Protein 2H5C (pdb70)

Secondary structure (DSSP, 8-state):
-EEEET-EEEETTTEEEE--EEEEETTEEEEEE-GGG--TTPEEEETTEEEEEEEEEE-SBS-EEEEEEPTTSEEEEEEEETTEEEE--B-PPPPTT-EEEEEETTTEEEEEEEEEEEEEEEETTEEEEEEEEE-S--BTT-TT-EEE-TT-BEEEEEEEE---TTSBSTTS-GGG--EEEEEHHHHHHHHT-EE---

InterPro domains:
  IPR001254 Serine proteases, trypsin domain [PF00089] (203-371)
  IPR001316 Peptidase S1A, streptogrisin [PIRSF001134] (5-396)
  IPR001316 Peptidase S1A, streptogrisin [PR00861] (229-243)
  IPR001316 Peptidase S1A, streptogrisin [PR00861] (287-307)
  IPR001316 Peptidase S1A, streptogrisin [PR00861] (308-325)
  IPR001316 Peptidase S1A, streptogrisin [PR00861] (327-350)
  IPR001316 Peptidase S1A, streptogrisin [PR00861] (352-366)
  IPR004236 Peptidase S1A, alpha-lytic prodomain [PF02983] (119-183)
  IPR009003 Peptidase S1, PA clan [SSF50494] (208-397)
  IPR035070 Streptogrisin prodomain [G3DSA:3.30.300.50] (51-117)
  IPR035070 Streptogrisin prodomain [G3DSA:3.30.300.50] (118-195)
  IPR037295 Alpha-lytic protease prodomain [SSF54806] (39-118)
  IPR037295 Alpha-lytic protease prodomain [SSF54806] (119-196)

Organism: Lysobacter enzymogenes (NCBI:txid69)

B-factor: mean 8.79, std 7.15, range [2.23, 64.73]

Structure (mmCIF, N/CA/C/O backbone):
data_2H5C
#
_entry.id   2H5C
#
_cell.length_a   65.680
_cell.length_b   65.680
_cell.length_c   79.457
_cell.angle_alpha   90.00
_cell.angle_beta   90.00
_cell.angle_gamma   120.00
#
_symmetry.space_group_name_H-M   'P 32 2 1'
#
loop_
_entity.id
_entity.type
_entity.pdbx_description
1 polymer 'ALPHA-LYTIC PROTEASE'
2 non-polymer 'SULFATE ION'
3 non-polymer GLYCEROL
4 water water
#
loop_
_atom_site.group_PDB
_atom_site.id
_atom_site.type_symbol
_atom_site.label_atom_id
_atom_site.label_alt_id
_atom_site.label_comp_id
_atom_site.label_asym_id
_atom_site.label_entity_id
_atom_site.label_seq_id
_atom_site.pdbx_PDB_ins_code
_atom_site.Cartn_x
_atom_site.Cartn_y
_atom_site.Cartn_z
_atom_site.occupancy
_atom_site.B_iso_or_equiv
_atom_site.auth_seq_id
_atom_site.auth_comp_id
_atom_site.auth_asym_id
_atom_site.auth_atom_id
_atom_site.pdbx_PDB_model_num
ATOM 1 N N . ALA A 1 1 A 22.315 10.281 7.061 1.00 6.47 15 ALA A N 1
ATOM 2 C CA . ALA A 1 1 A 22.484 11.570 6.386 1.00 4.96 15 ALA A CA 1
ATOM 3 C C . ALA A 1 1 A 23.880 12.082 6.627 1.00 4.22 15 ALA A C 1
ATOM 4 O O . ALA A 1 1 A 24.541 11.744 7.624 1.00 5.47 15 ALA A O 1
ATOM 13 N N . ASN A 1 2 B 24.320 12.975 5.730 1.00 3.97 15 ASN A N 1
ATOM 14 C CA . ASN A 1 2 B 25.576 13.683 5.893 1.00 3.89 15 ASN A CA 1
ATOM 15 C C . ASN A 1 2 B 25.308 14.975 6.658 1.00 4.01 15 ASN A C 1
ATOM 16 O O . ASN A 1 2 B 24.471 15.805 6.282 1.00 6.30 15 ASN A O 1
ATOM 27 N N . ILE A 1 3 ? 26.072 15.166 7.740 1.00 3.31 16 ILE A N 1
ATOM 28 C CA . ILE A 1 3 ? 25.842 16.273 8.668 1.00 3.33 16 ILE A CA 1
ATOM 29 C C . ILE A 1 3 ? 26.803 17.393 8.311 1.00 3.51 16 ILE A C 1
ATOM 30 O O . ILE A 1 3 ? 28.017 17.281 8.452 1.00 4.49 16 ILE A O 1
ATOM 46 N N . VAL A 1 4 ? 26.209 18.482 7.782 1.00 3.46 17 VAL A N 1
ATOM 47 C CA . VAL A 1 4 ? 26.901 19.658 7.270 1.00 3.34 17 VAL A CA 1
ATOM 48 C C . VAL A 1 4 ? 26.243 20.879 7.919 1.00 3.03 17 VAL A C 1
ATOM 49 O O . VAL A 1 4 ? 25.015 20.976 7.960 1.00 3.51 17 VAL A O 1
ATOM 62 N N . GLY A 1 5 ? 27.063 21.807 8.414 1.00 3.13 18 GLY A N 1
ATOM 63 C CA . GLY A 1 5 ? 26.502 23.024 8.984 1.00 3.09 18 GLY A CA 1
ATOM 64 C C . GLY A 1 5 ? 25.636 23.768 7.989 1.00 2.99 18 GLY A C 1
ATOM 65 O O . GLY A 1 5 ? 25.978 23.897 6.803 1.00 3.54 18 GLY A O 1
ATOM 69 N N . GLY A 1 6 ? 24.510 24.275 8.478 1.00 2.95 19 GLY A N 1
ATOM 70 C CA . GLY A 1 6 ? 23.614 25.098 7.694 1.00 3.23 19 GLY A CA 1
ATOM 71 C C . GLY A 1 6 ? 22.438 24.376 7.071 1.00 3.32 19 GLY A C 1
ATOM 72 O O . GLY A 1 6 ? 21.501 25.043 6.626 1.00 4.42 19 GLY A O 1
ATOM 76 N N . ILE A 1 7 ? 22.475 23.052 6.998 1.00 3.32 31 ILE A N 1
ATOM 77 C CA . ILE A 1 7 ? 21.406 22.320 6.339 1.00 3.48 31 ILE A CA 1
ATOM 78 C C . ILE A 1 7 ? 20.170 22.267 7.233 1.00 3.09 31 ILE A C 1
ATOM 79 O O . ILE A 1 7 ? 20.222 22.346 8.461 1.00 3.42 31 ILE A O 1
ATOM 95 N N . GLU A 1 8 ? 19.017 22.056 6.584 1.00 3.56 32 GLU A N 1
ATOM 96 C CA . GLU A 1 8 ? 17.759 21.931 7.278 1.00 3.49 32 GLU A CA 1
ATOM 97 C C . GLU A 1 8 ? 17.651 20.628 8.058 1.00 3.62 32 GLU A C 1
ATOM 98 O O . GLU A 1 8 ? 18.052 19.558 7.573 1.00 4.49 32 GLU A O 1
ATOM 110 N N . TYR A 1 9 ? 16.987 20.705 9.197 1.00 3.51 33 TYR A N 1
ATOM 111 C CA . TYR A 1 9 ? 16.441 19.519 9.846 1.00 3.59 33 TYR A CA 1
ATOM 112 C C . TYR A 1 9 ? 15.086 19.908 10.437 1.00 3.56 33 TYR A C 1
ATOM 113 O O . TYR A 1 9 ? 14.821 21.092 10.694 1.00 4.11 33 TYR A O 1
ATOM 131 N N . SER A 1 10 ? 14.227 18.906 10.642 1.00 3.82 34 SER A N 1
ATOM 132 C CA . SER A 1 10 ? 12.946 19.133 11.283 1.00 3.92 34 SER A CA 1
ATOM 133 C C . SER A 1 10 ? 12.955 18.549 12.700 1.00 3.87 34 SER A C 1
ATOM 134 O O . SER A 1 10 ? 13.711 17.632 13.020 1.00 4.19 34 SER A O 1
ATOM 142 N N . ILE A 1 11 ? 12.040 19.087 13.518 1.00 3.84 35 ILE A N 1
ATOM 143 C CA . ILE A 1 11 ? 11.917 18.723 14.921 1.00 3.78 35 ILE A CA 1
ATOM 144 C C . ILE A 1 11 ? 10.494 18.228 15.162 1.00 4.19 35 ILE A C 1
ATOM 145 O O . ILE A 1 11 ? 9.529 18.968 14.953 1.00 4.86 35 ILE A O 1
ATOM 161 N N . ASN A 1 12 ? 10.356 16.969 15.563 1.00 4.59 36 ASN A N 1
ATOM 162 C CA . ASN A 1 12 ? 9.043 16.335 15.784 1.00 5.50 36 ASN A CA 1
ATOM 163 C C . ASN A 1 12 ? 8.110 16.550 14.626 1.00 5.10 36 ASN A C 1
ATOM 164 O O . ASN A 1 12 ? 6.898 16.749 14.759 1.00 5.83 36 ASN A O 1
ATOM 175 N N . ASN A 1 13 ? 8.667 16.456 13.393 1.00 5.04 38 ASN A N 1
ATOM 176 C CA . ASN A 1 13 ? 7.865 16.560 12.191 1.00 5.39 38 ASN A CA 1
ATOM 177 C C . ASN A 1 13 ? 7.174 17.902 12.044 1.00 5.20 38 ASN A C 1
ATOM 178 O O . ASN A 1 13 ? 6.186 18.014 11.313 1.00 6.16 38 ASN A O 1
ATOM 189 N N . ALA A 1 14 ? 7.735 18.946 12.651 1.00 5.33 39 ALA A N 1
ATOM 190 C CA . ALA A 1 14 ? 7.031 20.205 12.796 1.00 5.76 39 ALA A CA 1
ATOM 191 C C . ALA A 1 14 ? 7.976 21.353 12.422 1.00 5.04 39 ALA A C 1
ATOM 192 O O . ALA A 1 14 ? 8.077 21.731 11.246 1.00 5.84 39 ALA A O 1
ATOM 199 N N . SER A 1 15 ? 8.627 21.970 13.373 1.00 4.74 40 SER A N 1
ATOM 200 C CA . SER A 1 15 ? 9.477 23.099 13.076 1.00 4.41 40 SER A CA 1
ATOM 201 C C . SER A 1 15 ? 10.704 22.677 12.265 1.00 4.02 40 SER A C 1
ATOM 202 O O . SER A 1 15 ? 11.150 21.546 12.294 1.00 4.77 40 SER A O 1
ATOM 210 N N . LEU A 1 16 ? 11.256 23.691 11.589 1.00 4.31 41 LEU A N 1
ATOM 211 C CA A LEU A 1 16 ? 12.523 23.509 10.794 0.74 5.12 41 LEU A CA 1
ATOM 212 C CA B LEU A 1 16 ? 12.459 23.637 10.934 0.26 4.06 41 LEU A CA 1
ATOM 213 C C A LEU A 1 16 ? 13.569 24.474 11.449 0.74 6.12 41 LEU A C 1
ATOM 214 C C B LEU A 1 16 ? 13.553 24.466 11.584 0.26 5.07 41 LEU A C 1
ATOM 215 O O A LEU A 1 16 ? 13.286 25.624 11.595 0.74 12.75 41 LEU A O 1
ATOM 216 O O B LEU A 1 16 ? 13.359 25.558 12.180 0.26 4.12 41 LEU A O 1
ATOM 233 N N . CYS A 1 17 ? 14.774 23.949 11.559 1.00 4.13 42 CYS A N 1
ATOM 234 C CA A CYS A 1 17 ? 15.934 24.718 11.964 0.75 3.99 42 CYS A CA 1
ATOM 235 C CA B CYS A 1 17 ? 15.928 24.739 11.935 0.19 4.35 42 CYS A CA 1
ATOM 236 C CA C CYS A 1 17 ? 15.962 24.643 12.029 0.06 3.27 42 CYS A CA 1
ATOM 237 C C . CYS A 1 17 ? 17.108 24.281 11.096 1.00 3.10 42 CYS A C 1
ATOM 238 O O . CYS A 1 17 ? 16.962 23.484 10.173 1.00 3.56 42 CYS A O 1
ATOM 255 N N . SER A 1 18 ? 18.276 24.834 11.425 1.00 2.99 43 SER A N 1
ATOM 256 C CA . SER A 1 18 ? 19.499 24.573 10.676 1.00 2.83 43 SER A CA 1
ATOM 257 C C . SER A 1 18 ? 20.548 23.944 11.602 1.00 2.77 43 SER A C 1
ATOM 258 O O . SER A 1 18 ? 20.665 24.276 12.782 1.00 3.18 43 SER A O 1
ATOM 266 N N . VAL A 1 19 ? 21.332 23.019 11.021 1.00 2.81 44 VAL A N 1
ATOM 267 C CA . VAL A 1 19 ? 22.436 22.394 11.735 1.00 2.66 44 VAL A CA 1
ATOM 268 C C . VAL A 1 19 ? 23.500 23.431 12.038 1.00 2.53 44 VAL A C 1
ATOM 269 O O . VAL A 1 19 ? 23.868 24.242 11.181 1.00 2.79 44 VAL A O 1
ATOM 282 N N . GLY A 1 20 A 24.086 23.368 13.243 1.00 2.56 44 GLY A N 1
ATOM 283 C CA . GLY A 1 20 A 25.204 24.235 13.604 1.00 2.63 44 GLY A CA 1
ATOM 284 C C . GLY A 1 20 A 26.525 23.626 13.163 1.00 2.53 44 GLY A C 1
ATOM 285 O O . GLY A 1 20 A 27.106 23.995 12.143 1.00 2.96 44 GLY A O 1
ATOM 289 N N . PHE A 1 21 ? 27.025 22.643 13.933 1.00 2.58 45 PHE A N 1
ATOM 290 C CA . PHE A 1 21 ? 28.282 21.992 13.613 1.00 2.52 45 PHE A CA 1
ATOM 291 C C . PHE A 1 21 ? 28.263 20.542 14.063 1.00 2.56 45 PHE A C 1
ATOM 292 O O . PHE A 1 21 ? 27.748 20.222 15.148 1.00 3.00 45 PHE A O 1
ATOM 309 N N . SER A 1 22 ? 28.917 19.691 13.281 1.00 2.64 46 SER A N 1
ATOM 310 C CA . SER A 1 22 ? 29.216 18.323 13.674 1.00 2.64 46 SER A CA 1
ATOM 311 C C . SER A 1 22 ? 30.165 18.315 14.895 1.00 2.63 46 SER A C 1
ATOM 312 O O . SER A 1 22 ? 31.183 19.024 14.901 1.00 3.06 46 SER A O 1
ATOM 320 N N . VAL A 1 23 ? 29.832 17.458 15.860 1.00 2.60 47 VAL A N 1
ATOM 321 C CA . VAL A 1 23 ? 30.613 17.307 17.084 1.00 2.78 47 VAL A CA 1
ATOM 322 C C . VAL A 1 23 ? 30.614 15.825 17.478 1.00 2.92 47 VAL A C 1
ATOM 323 O O . VAL A 1 23 ? 29.772 15.042 17.045 1.00 3.54 47 VAL A O 1
ATOM 336 N N . THR A 1 24 ? 31.556 15.485 18.377 1.00 3.48 48 THR A N 1
ATOM 337 C CA . THR A 1 24 ? 31.522 14.202 19.047 1.00 3.89 48 THR A CA 1
ATOM 338 C C . THR A 1 24 ? 31.480 14.436 20.572 1.00 3.89 48 THR A C 1
ATOM 339 O O . THR A 1 24 ? 31.922 15.436 21.100 1.00 4.24 48 THR A O 1
ATOM 350 N N A ARG A 1 25 A 30.960 13.373 21.209 0.74 4.70 48 ARG A N 1
ATOM 351 N N B ARG A 1 25 A 30.942 13.498 21.308 0.26 5.23 48 ARG A N 1
ATOM 352 C CA A ARG A 1 25 A 30.932 13.297 22.679 0.74 4.96 48 ARG A CA 1
ATOM 353 C CA B ARG A 1 25 A 30.986 13.411 22.757 0.26 3.50 48 ARG A CA 1
ATOM 354 C C A ARG A 1 25 A 31.423 11.881 23.007 0.74 4.87 48 ARG A C 1
ATOM 355 C C B ARG A 1 25 A 31.435 11.987 23.090 0.26 3.94 48 ARG A C 1
ATOM 356 O O A ARG A 1 25 A 30.609 10.958 23.080 0.74 4.70 48 ARG A O 1
ATOM 357 O O B ARG A 1 25 A 30.601 11.076 23.227 0.26 4.31 48 ARG A O 1
ATOM 398 N N . GLY A 1 26 B 32.720 11.721 23.141 1.00 5.59 48 GLY A N 1
ATOM 399 C CA . GLY A 1 26 B 33.231 10.359 23.185 1.00 5.88 48 GLY A CA 1
ATOM 400 C C . GLY A 1 26 B 32.861 9.641 21.909 1.00 5.87 48 GLY A C 1
ATOM 401 O O . GLY A 1 26 B 33.084 10.163 20.814 1.00 7.40 48 GLY A O 1
ATOM 405 N N . ALA A 1 27 C 32.280 8.456 22.028 1.00 5.27 48 ALA A N 1
ATOM 406 C CA . ALA A 1 27 C 31.867 7.693 20.868 1.00 6.11 48 ALA A CA 1
ATOM 407 C C . ALA A 1 27 C 30.591 8.226 20.218 1.00 6.10 48 ALA A C 1
ATOM 408 O O . ALA A 1 27 C 30.228 7.787 19.127 1.00 10.73 48 ALA A O 1
ATOM 415 N N . THR A 1 28 ? 29.866 9.102 20.881 1.00 4.63 49 THR A N 1
ATOM 416 C CA . THR A 1 28 ? 28.577 9.559 20.400 1.00 4.44 49 THR A CA 1
ATOM 417 C C . THR A 1 28 ? 28.756 10.673 19.353 1.00 4.07 49 THR A C 1
ATOM 418 O O . THR A 1 28 ? 29.482 11.633 19.562 1.00 5.92 49 THR A O 1
ATOM 429 N N . LYS A 1 29 ? 28.038 10.526 18.259 1.00 3.78 50 LYS A N 1
ATOM 430 C CA . LYS A 1 29 ? 27.997 11.560 17.218 1.00 3.53 50 LYS A CA 1
ATOM 431 C C . LYS A 1 29 ? 26.910 12.580 17.537 1.00 3.26 50 LYS A C 1
ATOM 432 O O . LYS A 1 29 ? 25.870 12.232 18.097 1.00 3.81 50 LYS A O 1
ATOM 451 N N . GLY A 1 30 ? 27.131 13.834 17.123 1.00 3.23 51 GLY A N 1
ATOM 452 C CA . GLY A 1 30 ? 26.135 14.845 17.394 1.00 3.17 51 GLY A CA 1
ATOM 453 C C . GLY A 1 30 ? 26.266 16.040 16.467 1.00 2.70 51 GLY A C 1
ATOM 454 O O . GLY A 1 30 ? 27.205 16.185 15.700 1.00 2.92 51 GLY A O 1
ATOM 458 N N . PHE A 1 31 ? 25.286 16.952 16.613 1.00 2.83 52 PHE A N 1
ATOM 459 C CA . PHE A 1 31 ? 25.492 18.304 16.106 1.00 2.56 52 PHE A CA 1
ATOM 460 C C . PHE A 1 31 ? 24.974 19.299 17.128 1.00 2.54 52 PHE A C 1
ATOM 461 O O . PHE A 1 31 ? 23.986 19.052 17.831 1.00 3.24 52 PHE A O 1
ATOM 478 N N . VAL A 1 32 ? 25.640 20.454 17.210 1.00 2.63 53 VAL A N 1
ATOM 479 C CA . VAL A 1 32 ? 25.132 21.561 18.007 1.00 2.82 53 VAL A CA 1
ATOM 480 C C . VAL A 1 32 ? 24.163 22.402 17.177 1.00 2.63 53 VAL A C 1
ATOM 481 O O . VAL A 1 32 ? 24.270 22.482 15.944 1.00 2.97 53 VAL A O 1
ATOM 494 N N . THR A 1 33 ? 23.232 23.041 17.876 1.00 2.89 54 THR A N 1
ATOM 495 C CA . THR A 1 33 ? 22.198 23.859 17.269 1.00 2.87 54 THR A CA 1
ATOM 496 C C . THR A 1 33 ? 21.660 24.789 18.371 1.00 2.84 54 THR A C 1
ATOM 497 O O . THR A 1 33 ? 22.218 24.869 19.465 1.00 3.28 54 THR A O 1
ATOM 508 N N . ALA A 1 34 ? 20.576 25.524 18.051 1.00 3.19 55 ALA A N 1
ATOM 509 C CA . ALA A 1 34 ? 19.977 26.425 19.031 1.00 3.41 55 ALA A CA 1
ATOM 510 C C . ALA A 1 34 ? 19.011 25.649 19.931 1.00 3.30 55 ALA A C 1
ATOM 511 O O . ALA A 1 34 ? 18.276 24.750 19.509 1.00 4.50 55 ALA A O 1
ATOM 518 N N . GLY A 1 35 ? 18.986 26.056 21.207 1.00 3.47 56 GLY A N 1
ATOM 519 C CA . GLY A 1 35 ? 18.067 25.466 22.171 1.00 3.91 56 GLY A CA 1
ATOM 520 C C . GLY A 1 35 ? 16.597 25.694 21.873 1.00 3.69 56 GLY A C 1
ATOM 521 O O . GLY A 1 35 ? 15.781 24.820 22.174 1.00 4.71 56 GLY A O 1
ATOM 525 N N . HIS A 1 36 ? 16.251 26.839 21.280 1.00 3.51 57 HIS A N 1
ATOM 526 C CA . HIS A 1 36 ? 14.849 27.098 21.036 1.00 3.84 57 HIS A CA 1
ATOM 527 C C . HIS A 1 36 ? 14.303 26.203 19.922 1.00 4.21 57 HIS A C 1
ATOM 528 O O . HIS A 1 36 ? 13.083 26.171 19.711 1.00 5.73 57 HIS A O 1
ATOM 543 N N . CYS A 1 37 ? 15.163 25.485 19.205 1.00 3.93 58 CYS A N 1
ATOM 544 C CA A CYS A 1 37 ? 14.689 24.618 18.137 0.75 4.32 58 CYS A CA 1
ATOM 545 C CA B CYS A 1 37 ? 14.765 24.573 18.154 0.19 3.70 58 CYS A CA 1
ATOM 546 C CA C CYS A 1 37 ? 1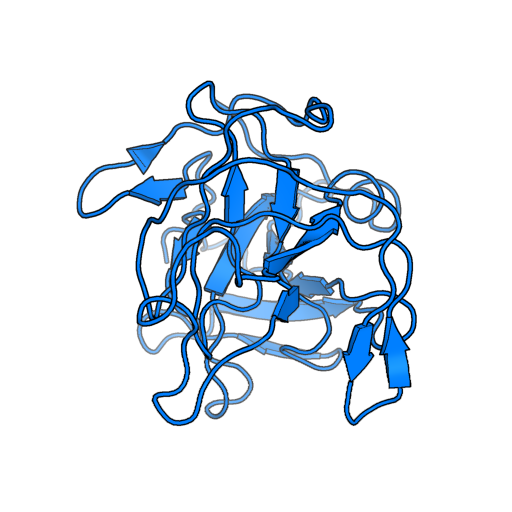4.708 24.603 18.143 0.06 4.43 58 CYS A CA 1
ATOM 547 C C . CYS A 1 37 ? 14.029 23.332 18.638 1.00 4.36 58 CYS A C 1
ATOM 548 O O . CYS A 1 37 ? 13.292 22.720 17.857 1.00 5.24 58 CYS A O 1
ATOM 565 N N . GLY A 1 38 ? 14.269 22.889 19.868 1.00 4.69 59 GLY A N 1
ATOM 566 C CA A GLY A 1 38 ? 13.671 21.647 20.322 0.70 5.37 59 GLY A CA 1
ATOM 567 C CA B GLY A 1 38 ? 13.704 21.624 20.280 0.30 5.52 59 GLY A CA 1
ATOM 568 C C A GLY A 1 38 ? 13.876 21.408 21.787 0.70 5.04 59 GLY A C 1
ATOM 569 C C B GLY A 1 38 ? 13.456 21.596 21.767 0.30 6.19 59 GLY A C 1
ATOM 570 O O A GLY A 1 38 ? 14.796 21.909 22.420 0.70 5.40 59 GLY A O 1
ATOM 571 O O B GLY A 1 38 ? 13.555 22.611 22.458 0.30 9.03 59 GLY A O 1
ATOM 577 N N A THR A 1 39 A 12.961 20.613 22.343 0.70 5.61 59 THR A N 1
ATOM 578 N N B THR A 1 39 A 13.150 20.378 22.191 0.30 6.77 59 THR A N 1
ATOM 579 C CA . THR A 1 39 A 13.000 20.135 23.683 1.00 6.73 59 THR A CA 1
ATOM 580 C C . THR A 1 39 A 13.737 18.826 23.802 1.00 5.79 59 THR A C 1
ATOM 581 O O . THR A 1 39 A 13.905 18.074 22.837 1.00 6.02 59 THR A O 1
ATOM 593 N N . VAL A 1 40 B 14.210 18.493 25.024 1.00 6.67 59 VAL A N 1
ATOM 594 C CA . VAL A 1 40 B 14.915 17.250 25.238 1.00 6.84 59 VAL A CA 1
ATOM 595 C C . VAL A 1 40 B 14.077 16.091 24.769 1.00 6.18 59 VAL A C 1
ATOM 596 O O . VAL A 1 40 B 12.866 16.027 25.094 1.00 7.01 59 VAL A O 1
ATOM 609 N N . ASN A 1 41 ? 14.673 15.190 24.028 1.00 6.29 60 ASN A N 1
ATOM 610 C CA . ASN A 1 41 ? 14.108 13.988 23.457 1.00 6.93 60 ASN A CA 1
ATOM 611 C C . ASN A 1 41 ? 13.344 14.219 22.173 1.00 6.17 60 ASN A C 1
ATOM 612 O O . ASN A 1 41 ? 12.886 13.245 21.534 1.00 8.05 60 ASN A O 1
ATOM 623 N N . ALA A 1 42 ? 13.208 15.460 21.694 1.00 5.59 61 ALA A N 1
ATOM 624 C CA . ALA A 1 42 ? 12.531 15.680 20.428 1.00 5.49 61 ALA A CA 1
ATOM 625 C C . ALA A 1 42 ? 13.321 15.040 19.305 1.00 4.95 61 ALA A C 1
ATOM 626 O O . ALA A 1 42 ? 14.546 14.972 19.315 1.00 5.55 61 ALA A O 1
ATOM 633 N N . THR A 1 43 ? 12.589 14.574 18.284 1.00 5.49 62 THR A N 1
ATOM 634 C CA . THR A 1 43 ? 13.152 13.810 17.198 1.00 5.25 62 THR A CA 1
ATOM 635 C C . THR A 1 43 ? 13.578 14.712 16.022 1.00 4.57 62 THR A C 1
ATOM 636 O O . THR A 1 43 ? 12.765 15.474 15.499 1.00 5.15 62 THR A O 1
ATOM 647 N N . ALA A 1 44 ? 14.827 14.564 15.607 1.00 4.46 64 ALA A N 1
ATOM 648 C CA . ALA A 1 44 ? 15.367 15.300 14.475 1.00 4.18 64 ALA A CA 1
ATOM 649 C C . ALA A 1 44 ? 15.329 14.422 13.223 1.00 4.29 64 ALA A C 1
ATOM 650 O O . ALA A 1 44 ? 15.713 13.250 13.269 1.00 4.80 64 ALA A O 1
ATOM 657 N N . ARG A 1 45 ? 14.896 15.021 12.106 1.00 4.42 65 ARG A N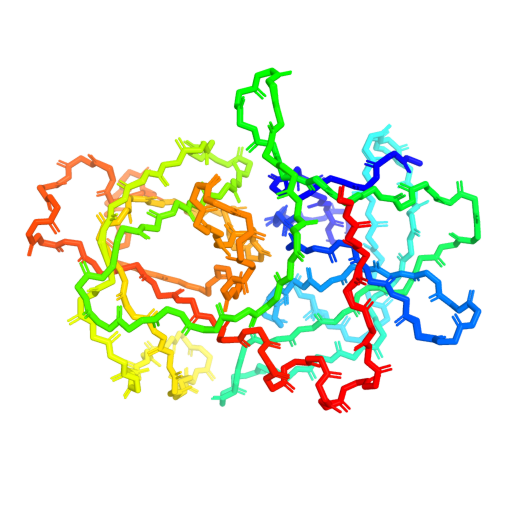 1
ATOM 658 C CA . ARG A 1 45 ? 14.906 14.364 10.806 1.00 4.69 65 ARG A CA 1
ATOM 659 C C . ARG A 1 45 ? 15.635 15.217 9.784 1.00 4.81 65 ARG A C 1
ATOM 660 O O . ARG A 1 45 ? 15.541 16.443 9.783 1.00 5.12 65 ARG A O 1
ATOM 681 N N . ILE A 1 46 ? 16.352 14.529 8.889 1.00 5.08 66 ILE A N 1
ATOM 682 C CA A ILE A 1 46 ? 16.972 15.148 7.731 0.83 5.82 66 ILE A CA 1
ATOM 683 C CA B ILE A 1 46 ? 17.001 15.064 7.707 0.17 5.91 66 ILE A CA 1
ATOM 684 C C A ILE A 1 46 ? 16.543 14.288 6.565 0.83 7.22 66 ILE A C 1
ATOM 685 C C B ILE A 1 46 ? 17.139 14.204 6.462 0.17 7.40 66 ILE A C 1
ATOM 686 O O A ILE A 1 46 ? 16.612 13.020 6.641 0.83 7.28 66 ILE A O 1
ATOM 687 O O B ILE A 1 46 ? 17.373 13.015 6.560 0.17 5.69 66 ILE A O 1
ATOM 704 N N A GLY A 1 47 ? 16.139 14.855 5.460 0.83 8.89 67 GLY A N 1
ATOM 705 N N B GLY A 1 47 ? 17.068 14.839 5.309 0.17 7.70 67 GLY A N 1
ATOM 706 C CA A GLY A 1 47 ? 15.848 14.072 4.255 0.83 13.95 67 GLY A CA 1
ATOM 707 C CA B GLY A 1 47 ? 17.020 14.126 4.042 0.17 10.00 67 GLY A CA 1
ATOM 708 C C A GLY A 1 47 ? 14.724 13.078 4.483 0.83 15.22 67 GLY A C 1
ATOM 709 C C B GLY A 1 47 ? 16.039 12.976 3.965 0.17 9.09 67 GLY A C 1
ATOM 710 O O A GLY A 1 47 ? 14.671 12.056 3.817 0.83 22.09 67 GLY A O 1
ATOM 711 O O B GLY A 1 47 ? 16.194 12.007 3.194 0.17 13.57 67 GLY A O 1
ATOM 718 N N A GLY A 1 48 ? 13.827 13.350 5.421 0.83 14.94 81 GLY A N 1
ATOM 719 N N B GLY A 1 48 ? 14.969 12.973 4.750 0.17 9.43 81 GLY A N 1
ATOM 720 C CA A GLY A 1 48 ? 12.716 12.466 5.672 0.83 21.82 81 GLY A CA 1
ATOM 721 C CA B GLY A 1 48 ? 13.902 12.001 4.690 0.17 9.43 81 GLY A CA 1
ATOM 722 C C A GLY A 1 48 ? 12.981 11.355 6.682 0.83 14.08 81 GLY A C 1
ATOM 723 C C B GLY A 1 48 ? 13.813 10.989 5.815 0.17 8.73 81 GLY A C 1
ATOM 724 O O A GLY A 1 48 ? 12.065 10.585 7.051 0.83 25.76 81 GLY A O 1
ATOM 725 O O B GLY A 1 48 ? 13.124 9.962 5.657 0.17 10.25 81 GLY A O 1
ATOM 732 N N A ALA A 1 49 ? 14.210 11.222 7.137 0.83 9.92 82 ALA A N 1
ATOM 733 N N B ALA A 1 49 ? 14.435 11.172 6.976 0.17 12.69 82 ALA A N 1
ATOM 734 C CA . ALA A 1 49 ? 14.644 10.103 7.950 1.00 8.51 82 ALA A CA 1
ATOM 735 C C . ALA A 1 49 ? 15.040 10.625 9.321 1.00 6.61 82 ALA A C 1
ATOM 736 O O . ALA A 1 49 ? 15.653 11.695 9.454 1.00 6.23 82 ALA A O 1
ATOM 740 N N . VAL A 1 50 ? 14.699 9.858 10.354 1.00 6.50 83 VAL A N 1
ATOM 741 C CA . VAL A 1 50 ? 15.166 10.144 11.713 1.00 5.77 83 VAL A CA 1
ATOM 742 C C . VAL A 1 50 ? 16.688 10.054 11.749 1.00 5.08 83 VAL A C 1
ATOM 743 O O . VAL A 1 50 ? 17.250 9.043 11.331 1.00 5.99 83 VAL A O 1
ATOM 756 N N . VAL A 1 51 ? 17.325 11.070 12.305 1.00 4.39 84 VAL A N 1
ATOM 757 C CA . VAL A 1 51 ? 18.770 11.063 12.479 1.00 4.46 84 VAL A CA 1
ATOM 758 C C . VAL A 1 51 ? 19.212 11.051 13.931 1.00 4.34 84 VAL A C 1
ATOM 759 O O . VAL A 1 51 ? 20.372 10.725 14.216 1.00 4.48 84 VAL A O 1
ATOM 772 N N . GLY A 1 52 ? 18.340 11.430 14.863 1.00 4.72 85 GLY A N 1
ATOM 773 C CA . GLY A 1 52 ? 18.705 11.457 16.272 1.00 5.49 85 GLY A CA 1
ATOM 774 C C . GLY A 1 52 ? 17.663 12.240 17.049 1.00 4.27 85 GLY A C 1
ATOM 775 O O . GLY A 1 52 ? 16.555 12.478 16.574 1.00 4.75 85 GLY A O 1
ATOM 779 N N . THR A 1 53 ? 18.049 12.599 18.276 1.00 4.25 87 THR A N 1
ATOM 780 C CA . THR A 1 53 ? 17.132 13.266 19.206 1.00 4.52 87 THR A CA 1
ATOM 781 C C . THR A 1 53 ? 17.885 14.340 19.939 1.00 4.27 87 THR A C 1
ATOM 782 O O . THR A 1 53 ? 19.106 14.279 20.107 1.00 5.09 87 THR A O 1
ATOM 793 N N . PHE A 1 54 ? 17.162 15.340 20.432 1.00 4.19 88 PHE A N 1
ATOM 794 C CA . PHE A 1 54 ? 17.765 16.361 21.261 1.00 4.07 88 PHE A CA 1
ATOM 795 C C . PHE A 1 54 ? 18.236 15.749 22.585 1.00 4.38 88 PHE A C 1
ATOM 796 O O . PHE A 1 54 ? 17.420 15.226 23.344 1.00 6.15 88 PHE A O 1
ATOM 813 N N . ALA A 1 55 A 19.518 15.834 22.853 1.00 4.04 88 ALA A N 1
ATOM 814 C CA . ALA A 1 55 A 20.075 15.279 24.091 1.00 4.47 88 ALA A CA 1
ATOM 815 C C . ALA A 1 55 A 19.932 16.236 25.239 1.00 4.35 88 ALA A C 1
ATOM 816 O O . ALA A 1 55 A 19.760 15.801 26.393 1.00 6.01 88 ALA A O 1
ATOM 823 N N . ALA A 1 56 ? 20.056 17.531 24.989 1.00 4.29 89 ALA A N 1
ATOM 824 C CA . ALA A 1 56 ? 20.111 18.536 26.032 1.00 4.40 89 ALA A CA 1
ATOM 825 C C . ALA A 1 56 ? 19.903 19.883 25.385 1.00 4.36 89 ALA A C 1
ATOM 826 O O . ALA A 1 56 ? 20.262 20.070 24.209 1.00 4.70 89 ALA A O 1
ATOM 833 N N . ARG A 1 57 ? 19.363 20.813 26.155 1.00 4.58 90 ARG A N 1
ATOM 834 C CA A ARG A 1 57 ? 19.248 22.174 25.678 0.57 5.09 90 ARG A CA 1
ATOM 835 C CA B ARG A 1 57 ? 19.144 22.177 25.687 0.43 4.76 90 ARG A CA 1
ATOM 836 C C . ARG A 1 57 ? 19.146 23.114 26.869 1.00 5.55 90 ARG A C 1
ATOM 837 O O . ARG A 1 57 ? 18.721 22.708 27.957 1.00 7.50 90 ARG A O 1
ATOM 877 N N . VAL A 1 58 ? 19.467 24.365 26.607 1.00 5.22 91 VAL A N 1
ATOM 878 C CA . VAL A 1 58 ? 19.170 25.481 27.537 1.00 5.26 91 VAL A CA 1
ATOM 879 C C . VAL A 1 58 ? 18.535 26.570 26.681 1.00 4.80 91 VAL A C 1
ATOM 880 O O . VAL A 1 58 ? 19.170 27.110 25.771 1.00 5.76 91 VAL A O 1
ATOM 893 N N . PHE A 1 59 ? 17.288 26.925 27.012 1.00 4.72 94 PHE A N 1
ATOM 894 C CA . PHE A 1 59 ? 16.603 28.042 26.374 1.00 4.47 94 PHE A CA 1
ATOM 895 C C . PHE A 1 59 ? 15.347 28.329 27.216 1.00 4.72 94 PHE A C 1
ATOM 896 O O . PHE A 1 59 ? 14.631 27.375 27.514 1.00 5.77 94 PHE A O 1
ATOM 913 N N . PRO A 1 60 ? 15.048 29.577 27.539 1.00 4.49 95 PRO A N 1
ATOM 914 C CA . PRO A 1 60 ? 15.828 30.799 27.328 1.00 4.37 95 PRO A CA 1
ATOM 915 C C . PRO A 1 60 ? 16.963 30.898 28.351 1.00 4.42 95 PRO A C 1
ATOM 916 O O . PRO A 1 60 ? 17.470 29.863 28.822 1.00 4.90 95 PRO A O 1
ATOM 927 N N . GLY A 1 61 ? 17.443 32.098 28.632 1.00 4.49 100 GLY A N 1
ATOM 928 C CA . GLY A 1 61 ? 18.617 32.302 29.446 1.00 5.00 100 GLY A CA 1
ATOM 929 C C . GLY A 1 61 ? 19.881 32.206 28.583 1.00 4.44 100 GLY A C 1
ATOM 930 O O . GLY A 1 61 ? 20.596 33.174 28.334 1.00 5.07 100 GLY A O 1
ATOM 934 N N . ASN A 1 62 ? 20.100 30.981 28.090 1.00 4.33 101 ASN A N 1
ATOM 935 C CA . ASN A 1 62 ? 20.993 30.699 26.980 1.00 3.92 101 ASN A CA 1
ATOM 936 C C . ASN A 1 62 ? 20.139 30.332 25.766 1.00 3.58 101 ASN A C 1
ATOM 937 O O . ASN A 1 62 ? 18.911 30.387 25.810 1.00 4.01 101 ASN A O 1
ATOM 948 N N . ASP A 1 63 ? 20.814 29.942 24.666 1.00 3.59 102 ASP A N 1
ATOM 949 C CA . ASP A 1 63 ? 20.060 29.399 23.524 1.00 3.28 102 ASP A CA 1
ATOM 950 C C . ASP A 1 63 ? 20.955 28.359 22.808 1.00 3.19 102 ASP A C 1
ATOM 951 O O . ASP A 1 63 ? 21.587 28.630 21.798 1.00 3.93 102 ASP A O 1
ATOM 960 N N . ARG A 1 64 ? 20.984 27.158 23.402 1.00 3.39 103 ARG A N 1
ATOM 961 C CA . ARG A 1 64 ? 21.915 26.131 22.938 1.00 3.37 103 ARG A CA 1
ATOM 962 C C . ARG A 1 64 ? 21.293 24.764 23.073 1.00 3.32 103 ARG A C 1
ATOM 963 O O . ARG A 1 64 ? 20.465 24.505 23.947 1.00 3.86 103 ARG A O 1
ATOM 984 N N . ALA A 1 65 ? 21.766 23.832 22.241 1.00 3.46 104 ALA A N 1
ATOM 985 C CA . ALA A 1 65 ? 21.339 22.449 22.325 1.00 3.31 104 ALA A CA 1
ATOM 986 C C . ALA A 1 65 ? 22.357 21.589 21.565 1.00 3.01 104 ALA A C 1
ATOM 987 O O . ALA A 1 65 ? 23.115 22.079 20.718 1.00 3.36 104 ALA A O 1
ATOM 994 N N . TRP A 1 66 ? 22.293 20.286 21.820 1.00 3.16 105 TRP A N 1
ATOM 995 C CA . TRP A 1 66 ? 22.922 19.352 20.901 1.00 3.15 105 TRP A CA 1
ATOM 996 C C . TRP A 1 66 ? 21.976 18.182 20.666 1.00 3.10 105 TRP A C 1
ATOM 997 O O . TRP A 1 66 ? 21.202 17.774 21.527 1.00 3.60 105 TRP A O 1
ATOM 1018 N N . VAL A 1 67 ? 22.062 17.704 19.423 1.00 3.35 106 VAL A N 1
ATOM 1019 C CA . VAL A 1 67 ? 21.318 16.549 18.942 1.00 3.25 106 VAL A CA 1
ATOM 1020 C C . VAL A 1 67 ? 22.266 15.376 18.901 1.00 3.16 106 VAL A C 1
ATOM 1021 O O . VAL A 1 67 ? 23.325 15.431 18.269 1.00 3.77 106 VAL A O 1
ATOM 1034 N N . SER A 1 68 ? 21.888 14.312 19.621 1.00 3.55 107 SER A N 1
ATOM 1035 C CA A SER A 1 68 ? 22.716 13.112 19.586 0.15 4.18 107 SER A CA 1
ATOM 1036 C CA B SER A 1 68 ? 22.614 13.077 19.678 0.85 3.71 107 SER A CA 1
ATOM 1037 C C . SER A 1 68 ? 22.159 12.192 18.518 1.00 3.72 107 SER A C 1
ATOM 1038 O O . SER A 1 68 ? 20.964 11.869 18.411 1.00 4.72 107 SER A O 1
ATOM 1050 N N . LEU A 1 69 ? 23.085 11.841 17.643 1.00 3.98 108 LEU A N 1
ATOM 1051 C CA . LEU A 1 69 ? 22.792 11.199 16.370 1.00 3.98 108 LEU A CA 1
ATOM 1052 C C . LEU A 1 69 ? 23.036 9.715 16.437 1.00 4.68 108 LEU A C 1
ATOM 1053 O O . LEU A 1 69 ? 23.857 9.228 17.207 1.00 5.77 108 LEU A O 1
ATOM 1069 N N . THR A 1 70 ? 22.333 8.970 15.568 1.00 4.89 109 THR A N 1
ATOM 1070 C CA . THR A 1 70 ? 22.643 7.565 15.458 1.00 5.67 109 THR A CA 1
ATOM 1071 C C . THR A 1 70 ? 24.010 7.367 14.839 1.00 5.88 109 THR A C 1
ATOM 1072 O O . THR A 1 70 ? 24.558 8.229 14.124 1.00 5.70 109 THR A O 1
ATOM 1083 N N . SER A 1 71 ? 24.604 6.191 15.086 1.00 8.02 110 SER A N 1
ATOM 1084 C CA A SER A 1 71 ? 25.952 5.942 14.592 0.18 9.59 110 SER A CA 1
ATOM 1085 C CA B SER A 1 71 ? 25.950 5.930 14.574 0.82 9.94 110 SER A CA 1
ATOM 1086 C C . SER A 1 71 ? 25.997 5.871 13.086 1.00 9.05 110 SER A C 1
ATOM 1087 O O . SER A 1 71 ? 27.047 6.011 12.470 1.00 10.42 110 SER A O 1
ATOM 1099 N N . ALA A 1 72 ? 24.851 5.663 12.427 1.00 8.94 111 ALA A N 1
ATOM 1100 C CA . ALA A 1 72 ? 24.788 5.647 10.962 1.00 10.37 111 ALA A CA 1
ATOM 1101 C C . ALA A 1 72 ? 24.948 7.001 10.324 1.00 7.98 111 ALA A C 1
ATOM 1102 O O . ALA A 1 72 ? 25.138 7.054 9.118 1.00 11.47 111 ALA A O 1
ATOM 1109 N N . GLN A 1 73 ? 24.886 8.097 11.073 1.00 5.61 112 GLN A N 1
ATOM 1110 C CA . GLN A 1 73 ? 25.060 9.412 10.478 1.00 4.91 112 GLN A CA 1
ATOM 1111 C C . GLN A 1 73 ? 26.531 9.655 10.153 1.00 4.71 112 GLN A C 1
ATOM 1112 O O . GLN A 1 73 ? 27.420 9.069 10.769 1.00 6.39 112 GLN A O 1
ATOM 1126 N N . THR A 1 74 ? 26.768 10.543 9.188 1.00 4.11 113 THR A N 1
ATOM 1127 C CA . THR A 1 74 ? 28.126 10.847 8.749 1.00 4.08 113 THR A CA 1
ATOM 1128 C C . THR A 1 74 ? 28.477 12.277 9.148 1.00 3.66 113 THR A C 1
ATOM 1129 O O . THR A 1 74 ? 27.978 13.239 8.581 1.00 4.40 113 THR A O 1
ATOM 1140 N N . LEU A 1 75 ? 29.349 12.404 10.147 1.00 3.78 114 LEU A N 1
ATOM 1141 C CA . LEU A 1 75 ? 29.785 13.715 10.602 1.00 3.62 114 LEU A CA 1
ATOM 1142 C C . LEU A 1 75 ? 30.830 14.284 9.642 1.00 3.57 114 LEU A C 1
ATOM 1143 O O . LEU A 1 75 ? 31.750 13.585 9.247 1.00 5.23 114 LEU A O 1
ATOM 1159 N N . LEU A 1 76 ? 30.698 15.569 9.328 1.00 3.81 119 LEU A N 1
ATOM 1160 C CA . LEU A 1 76 ? 31.633 16.208 8.421 1.00 3.61 119 LEU A CA 1
ATOM 1161 C C . LEU A 1 76 ? 32.066 17.557 8.954 1.00 3.40 119 LEU A C 1
ATOM 1162 O O . LEU A 1 76 ? 31.270 18.317 9.527 1.00 3.49 119 LEU A O 1
ATOM 1178 N N . PRO A 1 77 ? 33.346 17.911 8.711 1.00 3.41 120 PRO A N 1
ATOM 1179 C CA . PRO A 1 77 ? 33.911 19.175 9.231 1.00 3.53 120 PRO A CA 1
ATOM 1180 C C . PRO A 1 77 ? 33.630 20.323 8.262 1.00 3.07 120 PRO A C 1
ATOM 1181 O O . PRO A 1 77 ? 34.558 20.969 7.769 1.00 3.64 120 PRO A O 1
ATOM 1192 N N . ARG A 1 78 A 32.352 20.547 7.955 1.00 3.01 120 ARG A N 1
ATOM 1193 C CA A ARG A 1 78 A 31.968 21.410 6.864 0.57 3.14 120 ARG A CA 1
ATOM 1194 C CA B ARG A 1 78 A 32.098 21.553 6.908 0.43 3.50 120 ARG A CA 1
ATOM 1195 C C . ARG A 1 78 A 30.733 22.214 7.187 1.00 3.12 120 ARG A C 1
ATOM 1196 O O . ARG A 1 78 A 29.864 21.734 7.947 1.00 4.27 120 ARG A O 1
ATOM 12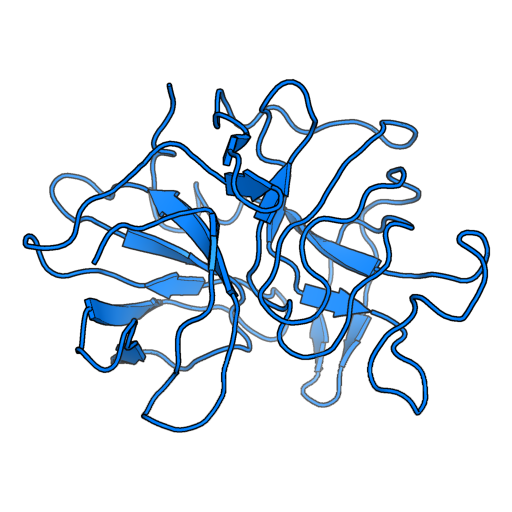36 N N . VAL A 1 79 B 30.633 23.367 6.549 1.00 3.08 120 VAL A N 1
ATOM 1237 C CA . VAL A 1 79 B 29.477 24.261 6.547 1.00 2.97 120 VAL A CA 1
ATOM 1238 C C . VAL A 1 79 B 29.100 24.533 5.086 1.00 2.94 120 VAL A C 1
ATOM 1239 O O . VAL A 1 79 B 29.978 24.769 4.247 1.00 3.77 120 VAL A O 1
ATOM 1252 N N . ALA A 1 80 C 27.812 24.533 4.793 1.00 3.00 120 ALA A N 1
ATOM 1253 C CA . ALA A 1 80 C 27.336 24.790 3.434 1.00 3.20 120 ALA A CA 1
ATOM 1254 C C . ALA A 1 80 C 27.554 26.234 3.036 1.00 3.08 120 ALA A C 1
ATOM 1255 O O . ALA A 1 80 C 27.202 27.170 3.760 1.00 3.66 120 ALA A O 1
ATOM 1262 N N . ASN A 1 81 D 28.074 26.429 1.807 1.00 3.44 120 ASN A N 1
ATOM 1263 C CA . ASN A 1 81 D 28.179 27.731 1.162 1.00 3.62 120 ASN A CA 1
ATOM 1264 C C . ASN A 1 81 D 27.674 27.531 -0.271 1.00 3.40 120 ASN A C 1
ATOM 1265 O O . ASN A 1 81 D 28.457 27.132 -1.156 1.00 3.92 120 ASN A O 1
ATOM 1276 N N . GLY A 1 82 E 26.394 27.738 -0.494 1.00 3.95 120 GLY A N 1
ATOM 1277 C CA . GLY A 1 82 E 25.819 27.373 -1.775 1.00 4.19 120 GLY A CA 1
ATOM 1278 C C . GLY A 1 82 E 25.987 25.883 -1.989 1.00 4.26 120 GLY A C 1
ATOM 1279 O O . GLY A 1 82 E 25.659 25.091 -1.093 1.00 5.63 120 GLY A O 1
ATOM 1283 N N . SER A 1 83 G 26.493 25.494 -3.159 1.00 4.29 120 SER A N 1
ATOM 1284 C CA A SER A 1 83 G 26.817 24.105 -3.452 0.62 5.46 120 SER A CA 1
ATOM 1285 C CA B SER A 1 83 G 26.761 24.084 -3.357 0.38 5.37 120 SER A CA 1
ATOM 1286 C C . SER A 1 83 G 28.185 23.698 -2.977 1.00 5.87 120 SER A C 1
ATOM 1287 O O . SER A 1 83 G 28.509 22.515 -3.071 1.00 9.22 120 SER A O 1
ATOM 1299 N N . SER A 1 84 H 28.983 24.659 -2.482 1.00 4.98 120 SER A N 1
ATOM 1300 C CA A SER A 1 84 H 30.339 24.450 -1.947 0.66 5.92 120 SER A CA 1
ATOM 1301 C CA B SER A 1 84 H 30.274 24.301 -1.979 0.34 4.78 120 SER A CA 1
ATOM 1302 C C . SER A 1 84 H 30.278 24.319 -0.438 1.00 4.13 120 SER A C 1
ATOM 1303 O O . SER A 1 84 H 29.212 24.246 0.190 1.00 4.46 120 SER A O 1
ATOM 1315 N N . PHE A 1 85 I 31.470 24.320 0.151 1.00 4.12 120 PHE A N 1
ATOM 1316 C CA . PHE A 1 85 I 31.636 24.102 1.571 1.00 4.14 120 PHE A CA 1
ATOM 1317 C C . PHE A 1 85 I 32.726 24.983 2.107 1.00 4.32 120 PHE A C 1
ATOM 1318 O O . PHE A 1 85 I 33.705 25.277 1.407 1.00 6.15 120 PHE A O 1
ATOM 1335 N N . VAL A 1 86 J 32.587 25.360 3.371 1.00 3.70 120 VAL A N 1
ATOM 1336 C CA . VAL A 1 86 J 33.645 25.971 4.177 1.00 3.78 120 VAL A CA 1
ATOM 1337 C C . VAL A 1 86 J 34.109 24.900 5.163 1.00 3.19 120 VAL A C 1
ATOM 1338 O O . VAL A 1 86 J 33.294 24.309 5.869 1.00 3.98 120 VAL A O 1
ATOM 1351 N N . THR A 1 87 K 35.421 24.646 5.189 1.00 3.42 120 THR A N 1
ATOM 1352 C CA . THR A 1 87 K 35.955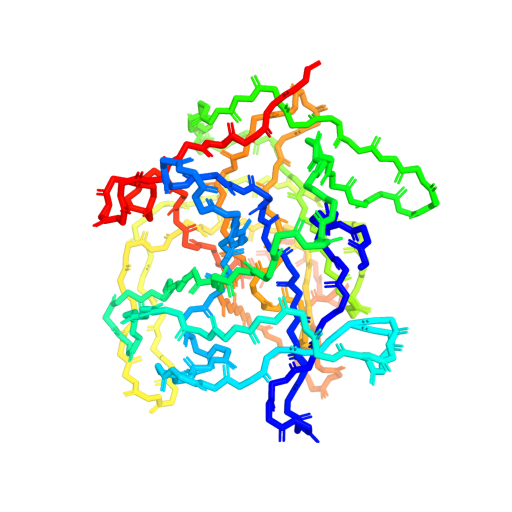 23.674 6.130 1.00 3.29 120 THR A CA 1
ATOM 1353 C C . THR A 1 87 K 36.012 24.282 7.535 1.00 3.26 120 THR A C 1
ATOM 1354 O O . THR A 1 87 K 36.503 25.397 7.734 1.00 4.15 120 THR A O 1
ATOM 1365 N N . VAL A 1 88 ? 35.536 23.498 8.499 1.00 3.15 121 VAL A N 1
ATOM 1366 C CA . VAL A 1 88 ? 35.648 23.844 9.920 1.00 3.09 121 VAL A CA 1
ATOM 1367 C C . VAL A 1 88 ? 37.060 23.444 10.375 1.00 3.38 121 VAL A C 1
ATOM 1368 O O . VAL A 1 88 ? 37.415 22.273 10.325 1.00 4.16 121 VAL A O 1
ATOM 1381 N N . ARG A 1 89 ? 37.834 24.443 10.792 1.00 3.76 122 ARG A N 1
ATOM 1382 C CA A ARG A 1 89 ? 39.236 24.229 11.149 0.63 4.71 122 ARG A CA 1
ATOM 1383 C CA B ARG A 1 89 ? 39.217 24.276 11.149 0.37 3.66 122 ARG A CA 1
ATOM 1384 C C . ARG A 1 89 ? 39.506 24.435 12.626 1.00 4.48 122 ARG A C 1
ATOM 1385 O O . ARG A 1 89 ? 40.594 24.067 13.085 1.00 6.31 122 ARG A O 1
ATOM 1425 N N . GLY A 1 90 ? 38.577 24.988 13.396 1.00 4.32 123 GLY A N 1
ATOM 1426 C CA . GLY A 1 90 ? 38.790 25.236 14.810 1.00 4.50 123 GLY A CA 1
ATOM 1427 C C . GLY A 1 90 ? 37.662 26.086 15.354 1.00 3.58 123 GLY A C 1
ATOM 1428 O O . GLY A 1 90 ? 36.674 26.319 14.663 1.00 3.65 123 GLY A O 1
ATOM 1432 N N . SER A 1 91 ? 37.844 26.537 16.591 1.00 3.72 124 SER A N 1
ATOM 1433 C CA . SER A 1 91 ? 36.840 27.279 17.313 1.00 3.97 124 SER A CA 1
ATOM 1434 C C . SER A 1 91 ? 37.410 28.543 17.958 1.00 3.70 124 SER A C 1
ATOM 1435 O O . SER A 1 91 ? 36.900 29.012 18.986 1.00 4.26 124 SER A O 1
ATOM 1443 N N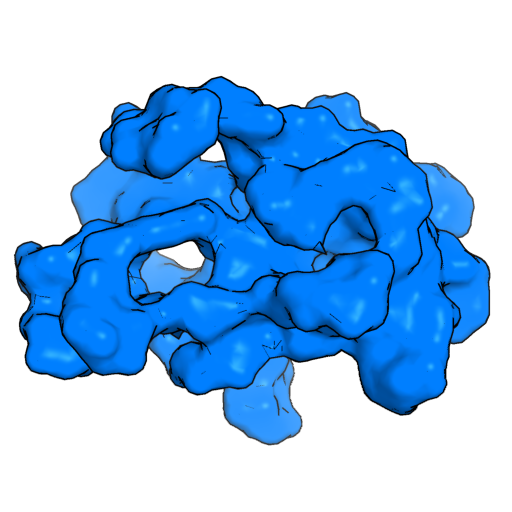 . THR A 1 92 ? 38.426 29.152 17.347 1.00 3.83 125 THR A N 1
ATOM 1444 C CA . THR A 1 92 ? 38.938 30.400 17.865 1.00 4.13 125 THR A CA 1
ATOM 1445 C C . THR A 1 92 ? 37.866 31.491 17.764 1.00 3.85 125 THR A C 1
ATOM 1446 O O . THR A 1 92 ? 37.355 31.742 16.665 1.00 4.42 125 THR A O 1
ATOM 1457 N N . GLU A 1 93 ? 37.575 32.172 18.866 1.00 4.21 129 GLU A N 1
ATOM 1458 C CA A GLU A 1 93 ? 36.546 33.217 18.844 0.74 4.69 129 GLU A CA 1
ATOM 1459 C CA B GLU A 1 93 ? 36.606 33.249 18.873 0.26 4.07 129 GLU A CA 1
ATOM 1460 C C . GLU A 1 93 ? 37.139 34.500 18.261 1.00 4.50 129 GLU A C 1
ATOM 1461 O O . GLU A 1 93 ? 38.166 35.017 18.723 1.00 6.22 129 GLU A O 1
ATOM 1483 N N . ALA A 1 94 ? 36.448 35.052 17.287 1.00 4.24 130 ALA A N 1
ATOM 1484 C CA . ALA A 1 94 ? 36.828 36.291 16.639 1.00 4.50 130 ALA A CA 1
ATOM 1485 C C . ALA A 1 94 ? 36.389 37.500 17.475 1.00 4.79 130 ALA A C 1
ATOM 1486 O O . ALA A 1 94 ? 35.399 37.451 18.206 1.00 5.89 130 ALA A O 1
ATOM 1493 N N . ALA A 1 95 ? 37.113 38.594 17.310 1.00 5.26 131 ALA A N 1
ATOM 1494 C CA . ALA A 1 95 ? 36.842 39.850 18.004 1.00 5.50 131 ALA A CA 1
ATOM 1495 C C . ALA A 1 95 ? 35.817 40.684 17.275 1.00 5.62 131 ALA A C 1
ATOM 1496 O O . ALA A 1 95 ? 35.562 40.537 16.075 1.00 6.05 131 ALA A O 1
ATOM 1503 N N . VAL A 1 96 ? 35.215 41.644 18.011 1.00 5.92 132 VAL A N 1
ATOM 1504 C CA . VAL A 1 96 ? 34.416 42.672 17.395 1.00 6.22 132 VAL A CA 1
ATOM 1505 C C . VAL A 1 96 ? 35.204 43.328 16.283 1.00 6.54 132 VAL A C 1
ATOM 1506 O O . VAL A 1 96 ? 36.383 43.652 16.420 1.00 7.89 132 VAL A O 1
ATOM 1519 N N . GLY A 1 97 ? 34.534 43.492 15.138 1.00 6.91 133 GLY A N 1
ATOM 1520 C CA . GLY A 1 97 ? 35.136 44.026 13.928 1.00 7.89 133 GLY A CA 1
ATOM 1521 C C . GLY A 1 97 ? 35.516 42.988 12.930 1.00 7.95 133 GLY A C 1
ATOM 1522 O O . GLY A 1 97 ? 35.710 43.317 11.738 1.00 10.76 133 GLY A O 1
ATOM 1526 N N . ALA A 1 98 ? 35.628 41.722 13.308 1.00 6.43 134 ALA A N 1
ATOM 1527 C CA . ALA A 1 98 ? 35.970 40.679 12.365 1.00 6.29 134 ALA A CA 1
ATOM 1528 C C . ALA A 1 98 ? 34.830 40.415 11.399 1.00 5.45 134 ALA A C 1
ATOM 1529 O O . ALA A 1 98 ? 33.652 40.523 11.727 1.00 6.37 134 ALA A O 1
ATOM 1536 N N . ALA A 1 99 ? 35.202 40.033 10.194 1.00 5.70 135 ALA A N 1
ATOM 1537 C CA . ALA A 1 99 ? 34.261 39.471 9.222 1.00 5.55 135 ALA A CA 1
ATOM 1538 C C . ALA A 1 99 ? 33.792 38.099 9.724 1.00 5.86 135 ALA A C 1
ATOM 1539 O O . ALA A 1 99 ? 34.558 37.344 10.320 1.00 7.96 135 ALA A O 1
ATOM 1546 N N . VAL A 1 100 ? 32.551 37.773 9.429 1.00 4.95 136 VAL A N 1
ATOM 1547 C CA . VAL A 1 100 ? 32.006 36.478 9.785 1.00 4.49 136 VAL A CA 1
ATOM 1548 C C . VAL A 1 100 ? 30.870 36.177 8.814 1.00 4.55 136 VAL A C 1
ATOM 1549 O O . VAL A 1 100 ? 30.224 37.089 8.264 1.00 5.57 136 VAL A O 1
ATOM 1562 N N . CYS A 1 101 ? 30.604 34.892 8.617 1.00 4.11 137 CYS A N 1
ATOM 1563 C CA A CYS A 1 101 ? 29.520 34.436 7.797 0.94 4.13 137 CYS A CA 1
ATOM 1564 C CA B CYS A 1 101 ? 29.457 34.426 7.852 0.06 3.37 137 CYS A CA 1
ATOM 1565 C C . CYS A 1 101 ? 28.621 33.485 8.597 1.00 3.35 137 CYS A C 1
ATOM 1566 O O . CYS A 1 101 ? 29.003 32.988 9.661 1.00 4.31 137 CYS A O 1
ATOM 1578 N N . ARG A 1 102 ? 27.436 33.230 8.051 1.00 3.39 138 ARG A N 1
ATOM 1579 C CA . ARG A 1 102 ? 26.517 32.282 8.668 1.00 2.99 138 ARG A CA 1
ATOM 1580 C C . ARG A 1 102 ? 25.800 31.527 7.559 1.00 3.09 138 ARG A C 1
ATOM 1581 O O . ARG A 1 102 ? 25.692 31.981 6.432 1.00 4.11 138 ARG A O 1
ATOM 1602 N N . SER A 1 103 ? 25.297 30.337 7.934 1.00 2.86 139 SER A N 1
ATOM 1603 C CA . SER A 1 103 ? 24.712 29.414 6.973 1.00 2.74 139 SER A CA 1
ATOM 1604 C C . SER A 1 103 ? 23.436 28.833 7.551 1.00 2.65 139 SER A C 1
ATOM 1605 O O . SER A 1 103 ? 23.410 28.455 8.730 1.00 3.13 139 SER A O 1
ATOM 1613 N N . GLY A 1 104 ? 22.365 28.767 6.755 1.00 2.89 140 GLY A N 1
ATOM 1614 C CA . GLY A 1 104 ? 21.110 28.247 7.242 1.00 3.14 140 GLY A CA 1
ATOM 1615 C C . GLY A 1 104 ? 20.138 28.028 6.105 1.00 3.27 140 GLY A C 1
ATOM 1616 O O . GLY A 1 104 ? 20.341 28.483 4.975 1.00 4.13 140 GLY A O 1
ATOM 1620 N N . ARG A 1 105 ? 19.051 27.324 6.425 1.00 3.29 141 ARG A N 1
ATOM 1621 C CA A ARG A 1 105 ? 18.177 26.783 5.372 0.74 3.80 141 ARG A CA 1
ATOM 1622 C CA B ARG A 1 105 ? 18.141 26.796 5.424 0.26 3.88 141 ARG A CA 1
ATOM 1623 C C . ARG A 1 105 ? 17.248 27.816 4.751 1.00 4.07 141 ARG A C 1
ATOM 1624 O O . ARG A 1 105 ? 16.609 27.476 3.751 1.00 5.94 141 ARG A O 1
ATOM 1664 N N . THR A 1 106 ? 17.124 29.002 5.330 1.00 3.76 142 THR A N 1
ATOM 1665 C CA . THR A 1 106 ? 16.219 30.015 4.776 1.00 4.15 142 THR A CA 1
ATOM 1666 C C . THR A 1 106 ? 16.925 31.016 3.887 1.00 4.33 142 THR A C 1
ATOM 1667 O O . THR A 1 106 ? 16.510 31.236 2.751 1.00 6.36 142 THR A O 1
ATOM 1678 N N . THR A 1 107 ? 17.990 31.640 4.387 1.00 3.87 143 THR A N 1
ATOM 1679 C CA . THR A 1 107 ? 18.698 32.653 3.620 1.00 4.22 143 THR A CA 1
ATOM 1680 C C . THR A 1 107 ? 20.030 32.176 3.077 1.00 4.46 143 THR A C 1
ATOM 1681 O O . THR A 1 107 ? 20.729 32.951 2.409 1.00 6.08 143 THR A O 1
ATOM 1692 N N . GLY A 1 108 ? 20.397 30.928 3.293 1.00 4.25 156 GLY A N 1
ATOM 1693 C CA . GLY A 1 108 ? 21.648 30.425 2.780 1.00 4.66 156 GLY A CA 1
ATOM 1694 C C . GLY A 1 108 ? 22.841 31.014 3.518 1.00 4.02 156 GLY A C 1
ATOM 1695 O O . GLY A 1 108 ? 22.803 31.170 4.748 1.00 4.93 156 GLY A O 1
ATOM 1699 N N . TYR A 1 109 ? 23.899 31.254 2.765 1.00 4.17 157 TYR A N 1
ATOM 1700 C CA . TYR A 1 109 ? 25.195 31.679 3.300 1.00 4.04 157 TYR A CA 1
ATOM 1701 C C . TYR A 1 109 ? 25.299 33.191 3.148 1.00 4.44 157 TYR A C 1
ATOM 1702 O O . TYR A 1 109 ? 25.213 33.706 2.021 1.00 6.78 157 TYR A O 1
ATOM 1720 N N . GLN A 1 110 ? 25.435 33.897 4.251 1.00 4.11 158 GLN A N 1
ATOM 1721 C CA . GLN A 1 110 ? 25.433 35.345 4.300 1.00 4.39 158 GLN A CA 1
ATOM 1722 C C . GLN A 1 110 ? 26.620 35.826 5.137 1.00 4.56 158 GLN A C 1
ATOM 1723 O O . GLN A 1 110 ? 26.905 35.219 6.162 1.00 5.42 158 GLN A O 1
ATOM 1737 N N . CYS A 1 111 ? 27.205 36.950 4.774 1.00 5.24 159 CYS A N 1
ATOM 1738 C CA A CYS A 1 111 ? 28.368 37.443 5.447 0.89 5.05 159 CYS A CA 1
ATOM 1739 C CA B CYS A 1 111 ? 28.400 37.398 5.525 0.11 6.21 159 CYS A CA 1
ATOM 1740 C C . CYS A 1 111 ? 28.167 38.879 5.929 1.00 5.21 159 CYS A C 1
ATOM 1741 O O . CYS A 1 111 ? 27.327 39.646 5.406 1.00 7.23 159 CYS A O 1
ATOM 1753 N N . GLY A 1 112 ? 28.937 39.236 6.945 1.00 4.81 160 GLY A N 1
ATOM 1754 C CA . GLY A 1 112 ? 28.934 40.586 7.492 1.00 5.12 160 GLY A CA 1
ATOM 1755 C C . GLY A 1 112 ?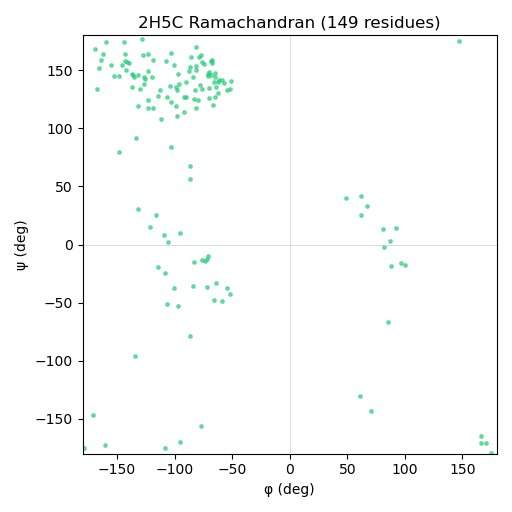 30.097 40.704 8.484 1.00 4.89 160 GLY A C 1
ATOM 1756 O O . GLY A 1 112 ? 31.148 40.086 8.269 1.00 5.25 160 GLY A O 1
ATOM 1760 N N . THR A 1 113 ? 29.894 41.487 9.520 1.00 5.53 161 THR A N 1
ATOM 1761 C CA A THR A 1 113 ? 30.929 41.641 10.548 0.50 5.11 161 THR A CA 1
ATOM 1762 C CA B THR A 1 113 ? 30.860 41.827 10.551 0.50 5.82 161 THR A CA 1
ATOM 1763 C C . THR A 1 113 ? 30.275 41.538 11.916 1.00 5.42 161 THR A C 1
ATOM 1764 O O . THR A 1 113 ? 29.066 41.711 12.110 1.00 6.28 161 THR A O 1
ATOM 1776 N N . ILE A 1 114 ? 31.122 41.228 12.878 1.00 5.21 162 ILE A N 1
ATOM 1777 C CA . ILE A 1 114 ? 30.751 41.197 14.279 1.00 5.06 162 ILE A CA 1
ATOM 1778 C C . ILE A 1 114 ? 30.740 42.614 14.798 1.00 5.34 162 ILE A C 1
ATOM 1779 O O . ILE A 1 114 ? 31.744 43.322 14.716 1.00 6.47 162 ILE A O 1
ATOM 1795 N N . THR A 1 115 ? 29.602 43.043 15.359 1.00 5.55 163 THR A N 1
ATOM 1796 C CA . THR A 1 115 ? 29.398 44.416 15.807 1.00 6.17 163 THR A CA 1
ATOM 1797 C C . THR A 1 115 ? 29.363 44.595 17.303 1.00 6.04 163 THR A C 1
ATOM 1798 O O . THR A 1 115 ? 29.621 45.708 17.771 1.00 7.80 163 THR A O 1
ATOM 1809 N N . ALA A 1 116 ? 29.028 43.562 18.093 1.00 5.53 164 ALA A N 1
ATOM 1810 C CA . ALA A 1 116 ? 28.948 43.722 19.540 1.00 5.54 164 ALA A CA 1
ATOM 1811 C C . ALA A 1 116 ? 28.948 42.346 20.179 1.00 5.06 164 ALA A C 1
ATOM 1812 O O . ALA A 1 116 ? 28.571 41.358 19.516 1.00 5.50 164 ALA A O 1
ATOM 1819 N N . LYS A 1 117 ? 29.303 42.289 21.434 1.00 5.38 165 LYS A N 1
ATOM 1820 C CA . LYS A 1 117 ? 29.238 41.073 22.250 1.00 5.06 165 LYS A CA 1
ATOM 1821 C C . LYS A 1 117 ? 28.393 41.307 23.477 1.00 5.21 165 LYS A C 1
ATOM 1822 O O . LYS A 1 117 ? 28.131 42.455 23.895 1.00 6.31 165 LYS A O 1
ATOM 1841 N N . ASN A 1 118 ? 27.996 40.225 24.108 1.00 5.02 166 ASN A N 1
ATOM 1842 C CA . ASN A 1 118 ? 27.261 40.241 25.372 1.00 5.55 166 ASN A CA 1
ATOM 1843 C C . ASN A 1 118 ? 25.914 40.950 25.250 1.00 5.33 166 ASN A C 1
ATOM 1844 O O . ASN A 1 118 ? 25.497 41.668 26.186 1.00 7.11 166 ASN A O 1
ATOM 1855 N N . VAL A 1 119 ? 25.202 40.718 24.164 1.00 5.15 167 VAL A N 1
ATOM 1856 C CA . VAL A 1 119 ? 23.919 41.319 23.894 1.00 5.14 167 VAL A CA 1
ATOM 1857 C C . VAL A 1 119 ? 22.802 40.440 24.450 1.00 5.10 167 VAL A C 1
ATOM 1858 O O . VAL A 1 119 ? 22.800 39.243 24.293 1.00 5.54 167 VAL A O 1
ATOM 1871 N N . THR A 1 120 ? 21.783 41.104 25.031 1.00 6.02 168 THR A N 1
ATOM 1872 C CA . THR A 1 120 ? 20.589 40.416 25.492 1.00 6.16 168 THR A CA 1
ATOM 1873 C C . THR A 1 120 ? 19.496 40.547 24.437 1.00 6.37 168 THR A C 1
ATOM 1874 O O . THR A 1 120 ? 19.207 41.630 23.886 1.00 8.25 168 THR A O 1
ATOM 1885 N N . ALA A 1 121 ? 18.849 39.403 24.138 1.00 5.64 169 ALA A N 1
ATOM 1886 C CA . ALA A 1 121 ? 17.646 39.355 23.347 1.00 5.58 169 ALA A CA 1
ATOM 1887 C C . ALA A 1 121 ? 16.457 39.132 24.276 1.00 5.38 169 ALA A C 1
ATOM 1888 O O . ALA A 1 121 ? 16.504 38.272 25.145 1.00 7.16 169 ALA A O 1
ATOM 1895 N N . ASN A 1 122 ? 15.378 39.876 24.046 1.00 5.19 170 ASN A N 1
ATOM 1896 C CA . ASN A 1 122 ? 14.148 39.709 24.804 1.00 5.40 170 ASN A CA 1
ATOM 1897 C C . ASN A 1 122 ? 13.154 38.956 23.933 1.00 5.23 170 ASN A C 1
ATOM 1898 O O . ASN A 1 122 ? 12.330 39.536 23.243 1.00 8.05 170 ASN A O 1
ATOM 1909 N N . TYR A 1 123 ? 13.248 37.637 23.934 1.00 4.93 171 TYR A N 1
ATOM 1910 C CA . TYR A 1 123 ? 12.408 36.807 23.114 1.00 4.85 171 TYR A CA 1
ATOM 1911 C C . TYR A 1 123 ? 11.049 36.602 23.778 1.00 5.08 171 TYR A C 1
ATOM 1912 O O . TYR A 1 123 ? 10.860 36.859 24.977 1.00 5.71 171 TYR A O 1
ATOM 1930 N N . ALA A 1 124 ? 10.111 36.019 23.035 1.00 5.52 173 ALA A N 1
ATOM 1931 C CA . ALA A 1 124 ? 8.813 35.729 23.588 1.00 5.58 173 ALA A CA 1
ATOM 1932 C C . ALA A 1 124 ? 8.891 34.968 24.879 1.00 5.55 173 ALA A C 1
ATOM 1933 O O . ALA A 1 124 ? 8.145 35.179 25.831 1.00 5.93 173 ALA A O 1
ATOM 1940 N N . GLU A 1 125 ? 9.801 33.965 24.938 1.00 5.15 174 GLU A N 1
ATOM 1941 C CA . GLU A 1 125 ? 9.877 33.030 26.022 1.00 5.13 174 GLU A CA 1
ATOM 1942 C C . GLU A 1 125 ? 10.664 33.538 27.234 1.00 4.77 174 GLU A C 1
ATOM 1943 O O . GLU A 1 125 ? 10.602 32.926 28.310 1.00 5.41 174 GLU A O 1
ATOM 1955 N N . GLY A 1 126 ? 11.421 34.608 27.059 1.00 4.74 175 GLY A N 1
ATOM 1956 C CA . GLY A 1 126 ? 12.266 35.150 28.084 1.00 4.80 175 GLY A CA 1
ATOM 1957 C C . GLY A 1 126 ? 13.516 35.749 27.480 1.00 4.65 175 GLY A C 1
ATOM 1958 O O . GLY A 1 126 ? 13.765 35.671 26.282 1.00 5.46 175 GLY A O 1
ATOM 1962 N N . ALA A 1 127 ? 14.330 36.376 28.349 1.00 4.58 176 ALA A N 1
ATOM 1963 C CA . ALA A 1 127 ? 15.608 36.913 27.919 1.00 4.73 176 ALA A CA 1
ATOM 1964 C C . ALA A 1 127 ? 16.596 35.800 27.621 1.00 4.21 176 ALA A C 1
ATOM 1965 O O . ALA A 1 127 ? 16.635 34.772 28.303 1.00 4.79 176 ALA A O 1
ATOM 1972 N N . VAL A 1 128 ? 17.466 36.052 26.639 1.00 4.20 177 VAL A N 1
ATOM 1973 C CA . VAL A 1 128 ? 18.672 35.277 26.399 1.00 3.95 177 VAL A CA 1
ATOM 1974 C C . VAL A 1 128 ? 19.828 36.260 26.449 1.00 4.30 177 VAL A C 1
ATOM 1975 O O . VAL A 1 128 ? 19.831 37.262 25.725 1.00 5.32 177 VAL A O 1
ATOM 1988 N N . ARG A 1 129 ? 20.790 35.978 27.312 1.00 4.96 178 ARG A N 1
ATOM 1989 C CA . ARG A 1 129 ? 21.920 36.883 27.546 1.00 5.53 178 ARG A CA 1
ATOM 1990 C C . ARG A 1 129 ? 23.150 36.378 26.844 1.00 4.58 178 ARG A C 1
ATOM 1991 O O . ARG A 1 129 ? 23.253 35.238 26.422 1.00 5.92 178 ARG A O 1
ATOM 2012 N N . GLY A 1 130 ? 24.157 37.280 26.709 1.00 4.63 179 GLY A N 1
ATOM 2013 C CA . GLY A 1 130 ? 25.477 36.824 26.304 1.00 4.50 179 GLY A CA 1
ATOM 2014 C C .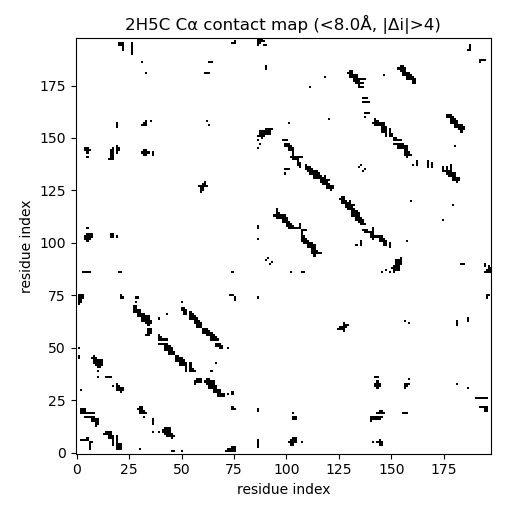 GLY A 1 130 ? 25.653 36.590 24.807 1.00 4.03 179 GLY A C 1
ATOM 2015 O O . GLY A 1 130 ? 26.653 35.965 24.420 1.00 4.35 179 GLY A O 1
ATOM 2019 N N . LEU A 1 131 ? 24.733 37.049 23.977 1.00 3.88 180 LEU A N 1
ATOM 2020 C CA . LEU A 1 131 ? 24.795 36.758 22.560 1.00 3.67 180 LEU A CA 1
ATOM 2021 C C . LEU A 1 131 ? 25.768 37.697 21.852 1.00 3.71 180 LEU A C 1
ATOM 2022 O O . LEU A 1 131 ? 25.957 38.841 22.230 1.00 5.03 180 LEU A O 1
ATOM 2038 N N . THR A 1 132 ? 26.370 37.183 20.767 1.00 3.44 181 THR A N 1
ATOM 2039 C CA . THR A 1 132 ? 27.193 38.012 19.922 1.00 3.51 181 THR A CA 1
ATOM 2040 C C . THR A 1 132 ? 26.354 38.514 18.741 1.00 3.65 181 THR A C 1
ATOM 2041 O O . THR A 1 132 ? 25.555 37.754 18.159 1.00 4.36 181 THR A O 1
ATOM 2052 N N . GLN A 1 133 ? 26.521 39.785 18.399 1.00 4.27 182 GLN A N 1
ATOM 2053 C CA A GLN A 1 133 ? 25.770 40.397 17.329 0.60 4.29 182 GLN A CA 1
ATOM 2054 C CA B GLN A 1 133 ? 25.770 40.452 17.348 0.40 4.47 182 GLN A CA 1
ATOM 2055 C C . GLN A 1 133 ? 26.647 40.603 16.103 1.00 4.44 182 GLN A C 1
ATOM 2056 O O . GLN A 1 133 ? 27.786 41.101 16.204 1.00 5.37 182 GLN A O 1
ATOM 2082 N N . GLY A 1 134 ? 26.087 40.261 14.958 1.00 4.83 183 GLY A N 1
ATOM 2083 C CA . GLY A 1 134 ? 26.654 40.586 13.676 1.00 5.24 183 GLY A CA 1
ATOM 2084 C C . GLY A 1 134 ? 25.627 41.258 12.788 1.00 4.62 183 GLY A C 1
ATOM 2085 O O . GLY A 1 134 ? 24.454 41.363 13.126 1.00 5.49 183 GLY A O 1
ATOM 2089 N N . ASN A 1 135 ? 26.106 41.646 11.587 1.00 4.94 184 ASN A N 1
ATOM 2090 C CA . ASN A 1 135 ? 25.219 42.318 10.646 1.00 5.31 184 ASN A CA 1
ATOM 2091 C C . ASN A 1 135 ? 25.098 41.592 9.324 1.00 5.08 184 ASN A C 1
ATOM 2092 O O . ASN A 1 135 ? 24.539 42.123 8.364 1.00 5.86 184 ASN A O 1
ATOM 2103 N N . ALA A 1 136 ? 25.532 40.310 9.269 1.00 5.28 185 ALA A N 1
ATOM 2104 C CA . ALA A 1 136 ? 25.047 39.415 8.252 1.00 5.24 185 ALA A CA 1
ATOM 2105 C C . ALA A 1 136 ? 23.524 39.254 8.411 1.00 4.91 185 ALA A C 1
ATOM 2106 O O . ALA A 1 136 ? 23.049 39.178 9.535 1.00 6.20 185 ALA A O 1
ATOM 2113 N N . CYS A 1 137 ? 22.810 39.188 7.297 1.00 4.54 189 CYS A N 1
ATOM 2114 C CA A CYS A 1 137 ? 21.380 38.989 7.403 0.80 4.68 189 CYS A CA 1
ATOM 2115 C CA B CYS A 1 137 ? 21.369 38.980 7.336 0.20 3.91 189 CYS A CA 1
ATOM 2116 C C . CYS A 1 137 ? 21.025 37.527 7.637 1.00 3.84 189 CYS A C 1
ATOM 2117 O O . CYS A 1 137 ? 21.857 36.627 7.504 1.00 4.38 189 CYS A O 1
ATOM 2129 N N A MET A 1 138 ? 19.756 37.332 8.030 0.69 4.00 190 MET A N 1
ATOM 2130 N N B MET A 1 138 ? 19.777 37.331 8.033 0.12 4.15 190 MET A N 1
ATOM 2131 N N C MET A 1 138 ? 19.793 37.316 8.008 0.10 4.05 190 MET A N 1
ATOM 2132 N N D MET A 1 138 ? 19.784 37.322 8.044 0.09 3.99 190 MET A N 1
ATOM 2133 C CA A MET A 1 138 ? 19.242 36.029 8.399 0.69 3.89 190 MET A CA 1
ATOM 2134 C CA B MET A 1 138 ? 19.242 36.034 8.408 0.12 3.39 190 MET A CA 1
ATOM 2135 C CA C MET A 1 138 ? 19.221 36.074 8.483 0.10 2.23 190 MET A CA 1
ATOM 2136 C CA D MET A 1 138 ? 19.235 36.019 8.386 0.09 3.27 190 MET A CA 1
ATOM 2137 C C A MET A 1 138 ? 17.716 36.111 8.331 0.69 3.62 190 MET A C 1
ATOM 2138 C C B MET A 1 138 ? 17.723 36.097 8.343 0.12 4.13 190 MET A C 1
ATOM 2139 C C C MET A 1 138 ? 17.704 36.106 8.350 0.10 4.15 190 MET A C 1
ATOM 2140 C C D MET A 1 138 ? 17.712 36.093 8.334 0.09 3.92 190 MET A C 1
ATOM 2141 O O A MET A 1 138 ? 17.119 37.179 8.227 0.69 4.49 190 MET A O 1
ATOM 2142 O O B MET A 1 138 ? 17.135 37.175 8.223 0.12 4.72 190 MET A O 1
ATOM 2143 O O C MET A 1 138 ? 17.120 37.182 8.202 0.10 4.63 190 MET A O 1
ATOM 2144 O O D MET A 1 138 ? 17.135 37.175 8.218 0.09 4.35 190 MET A O 1
ATOM 2197 N N . GLY A 1 139 ? 17.093 34.938 8.430 1.00 4.34 191 GLY A N 1
ATOM 2198 C CA . GLY A 1 139 ? 15.640 34.852 8.468 1.00 5.02 191 GLY A CA 1
ATOM 2199 C C . GLY A 1 139 ? 15.176 33.673 9.271 1.00 4.60 191 GLY A C 1
ATOM 2200 O O . GLY A 1 139 ? 15.942 32.788 9.667 1.00 5.10 191 GLY A O 1
ATOM 2204 N N A ARG A 1 140 ? 13.911 33.619 9.470 0.40 4.86 192 ARG A N 1
ATOM 2205 N N B ARG A 1 140 ? 13.837 33.611 9.475 0.13 4.25 192 ARG A N 1
ATOM 2206 N N C ARG A 1 140 ? 13.855 33.619 9.452 0.28 4.48 192 ARG A N 1
ATOM 2207 N N D ARG A 1 140 ? 13.838 33.732 9.791 0.19 4.75 192 ARG A N 1
ATOM 2208 C CA A ARG A 1 140 ? 13.354 32.547 10.261 0.40 4.50 192 ARG A CA 1
ATOM 2209 C CA B ARG A 1 140 ? 13.159 32.521 10.148 0.13 3.75 192 ARG A CA 1
ATOM 2210 C CA C ARG A 1 140 ? 13.196 32.531 10.179 0.28 5.37 192 ARG A CA 1
ATOM 2211 C CA D ARG A 1 140 ? 13.340 32.631 10.613 0.19 4.41 192 ARG A CA 1
ATOM 2212 C C A ARG A 1 140 ? 13.602 31.215 9.580 0.40 4.11 192 ARG A C 1
ATOM 2213 C C B ARG A 1 140 ? 13.605 31.174 9.576 0.13 3.49 192 ARG A C 1
ATOM 2214 C C C ARG A 1 140 ? 13.667 31.214 9.581 0.28 4.84 192 ARG A C 1
ATOM 2215 C C D ARG A 1 140 ? 13.475 31.367 9.794 0.19 3.60 192 ARG A C 1
ATOM 2216 O O A ARG A 1 140 ? 13.383 31.066 8.374 0.40 4.49 192 ARG A O 1
ATOM 2217 O O B ARG A 1 140 ? 13.515 30.985 8.359 0.13 3.44 192 ARG A O 1
ATOM 2218 O O C ARG A 1 140 ? 13.671 31.037 8.355 0.28 5.72 192 ARG A O 1
ATOM 2219 O O D ARG A 1 140 ? 13.159 31.242 8.610 0.19 3.75 192 ARG A O 1
ATOM 2300 N N . GLY A 1 141 ? 14.046 30.275 10.415 1.00 4.44 193 GLY A N 1
ATOM 2301 C CA . GLY A 1 141 ? 14.470 28.974 9.973 1.00 4.26 193 GLY A CA 1
ATOM 2302 C C . GLY A 1 141 ? 15.998 28.818 9.898 1.00 3.61 193 GLY A C 1
ATOM 2303 O O . GLY A 1 141 ? 16.504 27.698 9.892 1.00 3.97 193 GLY A O 1
ATOM 2307 N N . ASP A 1 142 ? 16.701 29.947 9.873 1.00 3.45 194 ASP A N 1
ATOM 2308 C CA . ASP A 1 142 ? 18.161 29.929 9.938 1.00 3.17 194 ASP A CA 1
ATOM 2309 C C . ASP A 1 142 ? 18.655 29.593 11.358 1.00 2.89 194 ASP A C 1
ATOM 2310 O O . ASP A 1 142 ? 19.847 29.305 11.533 1.00 3.09 194 ASP A O 1
ATOM 2319 N N . SER A 1 143 ? 17.785 29.661 12.347 1.00 3.17 195 SER A N 1
ATOM 2320 C CA . SER A 1 143 ? 18.138 29.365 13.729 1.00 3.19 195 SER A CA 1
ATOM 2321 C C . SER A 1 143 ? 18.840 28.024 13.823 1.00 2.81 195 SER A C 1
ATOM 2322 O O . SER A 1 143 ? 18.474 27.045 13.180 1.00 3.35 195 SER A O 1
ATOM 2330 N N . GLY A 1 144 ? 19.851 28.020 14.698 1.00 2.71 196 GLY A N 1
ATOM 2331 C CA . GLY A 1 144 ? 20.688 26.850 14.908 1.00 2.97 196 GLY A CA 1
ATOM 2332 C C . GLY A 1 144 ? 21.887 26.756 13.986 1.00 2.65 196 GLY A C 1
ATOM 2333 O O . GLY A 1 144 ? 22.827 26.020 14.275 1.00 3.23 196 GLY A O 1
ATOM 2337 N N . GLY A 1 145 ? 21.838 27.507 12.875 1.00 2.58 197 GLY A N 1
ATOM 2338 C CA . GLY A 1 145 ? 22.841 27.334 11.857 1.00 2.62 197 GLY A CA 1
ATOM 2339 C C . GLY A 1 145 ? 24.174 27.979 12.216 1.00 2.38 197 GLY A C 1
ATOM 2340 O O . GLY A 1 145 ? 24.317 28.839 13.073 1.00 2.91 197 GLY A O 1
ATOM 2344 N N . SER A 1 146 ? 25.187 27.520 11.474 1.00 2.51 198 SER A N 1
ATOM 2345 C CA . SER A 1 146 ? 26.562 27.884 11.709 1.00 2.44 198 SER A CA 1
ATOM 2346 C C . SER A 1 146 ? 26.823 29.382 11.540 1.00 2.42 198 SER A C 1
ATOM 2347 O O . SER A 1 146 ? 26.389 29.974 10.562 1.00 3.18 198 SER A O 1
ATOM 2355 N N . TRP A 1 147 ? 27.648 29.919 12.437 1.00 2.50 199 TRP A N 1
ATOM 2356 C CA . TRP A 1 147 ? 28.380 31.171 12.223 1.00 2.54 199 TRP A CA 1
ATOM 2357 C C . TRP A 1 147 ? 29.861 30.792 12.193 1.00 2.67 199 TRP A C 1
ATOM 2358 O O . TRP A 1 147 ? 30.334 30.105 13.136 1.00 3.00 199 TRP A O 1
ATOM 2379 N N . ILE A 1 148 ? 30.572 31.194 11.159 1.00 2.97 200 ILE A N 1
ATOM 2380 C CA . ILE A 1 148 ? 31.948 30.736 10.925 1.00 3.04 200 ILE A CA 1
ATOM 2381 C C . ILE A 1 148 ? 32.671 31.819 10.151 1.00 3.20 200 ILE A C 1
ATOM 2382 O O . ILE A 1 148 ? 32.082 32.487 9.299 1.00 3.98 200 ILE A O 1
ATOM 2398 N N . THR A 1 149 ? 33.967 31.990 10.430 1.00 3.80 201 THR A N 1
ATOM 2399 C CA . THR A 1 149 ? 34.757 32.862 9.600 1.00 4.65 201 THR A CA 1
ATOM 2400 C C . THR A 1 149 ? 35.147 32.134 8.303 1.00 5.82 201 THR A C 1
ATOM 2401 O O . THR A 1 149 ? 35.162 30.917 8.217 1.00 5.69 201 THR A O 1
ATOM 2412 N N . SER A 1 150 A 35.537 32.927 7.291 1.00 8.72 201 SER A N 1
ATOM 2413 C CA A SER A 1 150 A 35.996 32.281 6.056 0.76 11.90 201 SER A CA 1
ATOM 2414 C CA B SER A 1 150 A 35.932 32.306 6.032 0.24 10.61 201 SER A CA 1
ATOM 2415 C C A SER A 1 150 A 37.191 31.411 6.261 0.76 10.87 201 SER A C 1
ATOM 2416 C C B SER A 1 150 A 37.173 31.437 6.176 0.24 10.15 201 SER A C 1
ATOM 2417 O O A SER A 1 150 A 37.395 30.390 5.561 0.76 14.00 201 SER A O 1
ATOM 2418 O O B SER A 1 150 A 37.371 30.551 5.335 0.24 18.40 201 SER A O 1
ATOM 2430 N N A ALA A 1 151 ? 38.046 31.741 7.243 0.76 8.05 202 ALA A N 1
ATOM 2431 N N B ALA A 1 151 ? 37.972 31.693 7.204 0.24 9.61 202 ALA A N 1
ATOM 2432 C CA . ALA A 1 151 ? 39.182 31.002 7.573 1.00 9.05 202 ALA A CA 1
ATOM 2433 C C . ALA A 1 151 ? 38.841 29.695 8.385 1.00 7.29 202 ALA A C 1
ATOM 2434 O O . ALA A 1 151 ? 39.734 28.973 8.766 1.00 12.62 202 ALA A O 1
ATOM 2442 N N . GLY A 1 152 ? 37.565 29.445 8.611 1.00 5.34 207 GLY A N 1
ATOM 2443 C CA . GLY A 1 152 ? 37.149 28.206 9.159 1.00 5.42 207 GLY A CA 1
ATOM 2444 C C . GLY A 1 152 ? 37.022 28.140 10.668 1.00 4.06 207 GLY A C 1
ATOM 2445 O O . GLY A 1 152 ? 36.909 27.035 11.216 1.00 4.84 207 GLY A O 1
ATOM 2449 N N . GLN A 1 153 ? 37.021 29.289 11.341 1.00 3.50 208 GLN A N 1
ATOM 2450 C CA . GLN A 1 153 ? 36.898 29.265 12.808 1.00 3.20 208 GLN A CA 1
ATOM 2451 C C . GLN A 1 153 ? 35.413 29.376 13.158 1.00 3.07 208 GLN A C 1
ATOM 2452 O O . GLN A 1 153 ? 34.762 30.401 12.895 1.00 3.35 208 GLN A O 1
ATOM 2466 N N . ALA A 1 154 ? 34.896 28.312 13.738 1.00 3.05 209 ALA A N 1
ATOM 2467 C CA . ALA A 1 154 ? 33.479 28.221 14.131 1.00 2.89 209 ALA A CA 1
ATOM 2468 C C . ALA A 1 154 ? 33.231 29.153 15.316 1.00 2.81 209 ALA A C 1
ATOM 2469 O O . ALA A 1 154 ? 33.918 29.072 16.333 1.00 3.74 209 ALA A O 1
ATOM 2476 N N . GLN A 1 155 ? 32.228 30.030 15.157 1.00 2.82 210 GLN A N 1
ATOM 2477 C CA . GLN A 1 155 ? 31.924 31.056 16.124 1.00 2.90 210 GLN A CA 1
ATOM 2478 C C . GLN A 1 155 ? 30.757 30.736 17.039 1.00 2.67 210 GLN A C 1
ATOM 2479 O O . GLN A 1 155 ? 30.768 31.124 18.219 1.00 3.15 210 GLN A O 1
ATOM 2493 N N . GLY A 1 156 ? 29.708 30.092 16.516 1.00 2.78 211 GLY A N 1
ATOM 2494 C CA . GLY A 1 156 ? 28.492 29.951 17.287 1.00 2.97 211 GLY A CA 1
ATOM 2495 C C . GLY A 1 156 ? 27.345 29.509 16.404 1.00 2.56 211 GLY A C 1
ATOM 2496 O O . GLY A 1 156 ? 27.544 29.142 15.242 1.00 2.88 211 GLY A O 1
ATOM 2500 N N . VAL A 1 157 ? 26.145 29.535 16.996 1.00 2.63 212 VAL A N 1
ATOM 2501 C CA . VAL A 1 157 ? 24.944 29.053 16.325 1.00 2.67 212 VAL A CA 1
ATOM 2502 C C . VAL A 1 157 ? 23.895 30.172 16.346 1.00 2.60 212 VAL A C 1
ATOM 2503 O O . VAL A 1 157 ? 23.727 30.908 17.312 1.00 3.11 212 VAL A O 1
ATOM 2516 N N . MET A 1 158 ? 23.151 30.280 15.241 1.00 2.63 213 MET A N 1
ATOM 2517 C CA A MET A 1 158 ? 22.187 31.350 15.074 0.66 2.54 213 MET A CA 1
ATOM 2518 C CA B MET A 1 158 ? 22.170 31.339 15.060 0.34 2.71 213 MET A CA 1
ATOM 2519 C C . MET A 1 158 ? 21.084 31.268 16.143 1.00 2.71 213 MET A C 1
ATOM 2520 O O . MET A 1 158 ? 20.428 30.236 16.287 1.00 3.15 213 MET A O 1
ATOM 2546 N N . SER A 1 159 ? 20.850 32.378 16.845 1.00 2.73 214 SER A N 1
ATOM 2547 C CA . SER A 1 159 ? 19.799 32.441 17.856 1.00 3.05 214 SER A CA 1
ATOM 2548 C C . SER A 1 159 ? 18.589 33.249 17.404 1.00 3.32 214 SER A C 1
ATOM 2549 O O . SER A 1 159 ? 17.472 32.763 17.557 1.00 4.53 214 SER A O 1
ATOM 2557 N N . GLY A 1 160 ? 18.785 34.459 16.917 1.00 3.57 215 GLY A N 1
ATOM 2558 C CA . GLY A 1 160 ? 17.638 35.288 16.551 1.00 4.32 215 GLY A CA 1
ATOM 2559 C C . GLY A 1 160 ? 18.095 36.591 15.995 1.00 5.03 215 GLY A C 1
ATOM 2560 O O . GLY A 1 160 ? 19.269 36.831 15.794 1.00 6.13 215 GLY A O 1
ATOM 2564 N N . GLY A 1 161 ? 17.137 37.463 15.724 1.00 8.61 216 GLY A N 1
ATOM 2565 C CA . GLY A 1 161 ? 17.519 38.767 15.191 1.00 13.49 216 GLY A CA 1
ATOM 2566 C C . GLY A 1 161 ? 16.264 39.549 14.831 1.00 6.92 216 GLY A C 1
ATOM 2567 O O . GLY A 1 161 ? 15.135 39.091 14.992 1.00 7.24 216 GLY A O 1
ATOM 2571 N N . ASN A 1 162 ? 16.509 40.757 14.316 1.00 5.35 217 ASN A N 1
ATOM 2572 C CA . ASN A 1 162 ? 15.421 41.676 14.060 1.00 5.21 217 ASN A CA 1
ATOM 2573 C C . ASN A 1 162 ? 14.790 41.434 12.661 1.00 5.40 217 ASN A C 1
ATOM 2574 O O . ASN A 1 162 ? 14.842 42.258 11.767 1.00 6.05 217 ASN A O 1
ATOM 2585 N N . VAL A 1 163 ? 14.146 40.278 12.525 1.00 6.40 218 VAL A N 1
ATOM 2586 C CA . VAL A 1 163 ? 13.484 39.946 11.300 1.00 7.05 218 VAL A CA 1
ATOM 2587 C C . VAL A 1 163 ? 12.319 40.934 11.071 1.00 6.95 218 VAL A C 1
ATOM 2588 O O . VAL A 1 163 ? 11.649 41.399 11.998 1.00 8.52 218 VAL A O 1
ATOM 2601 N N . GLN A 1 164 ? 12.127 41.245 9.811 1.00 7.05 219 GLN A N 1
ATOM 2602 C CA . GLN A 1 164 ? 11.130 42.169 9.357 1.00 6.93 219 GLN A CA 1
ATOM 2603 C C . GLN A 1 164 ? 9.867 41.414 8.949 1.00 7.22 219 GLN A C 1
ATOM 2604 O O . GLN A 1 164 ? 9.772 40.208 9.125 1.00 7.11 219 GLN A O 1
ATOM 2618 N N . SER A 1 165 A 8.897 42.118 8.300 1.00 8.75 219 SER A N 1
ATOM 2619 C CA A SER A 1 165 A 7.624 41.443 8.047 0.71 9.06 219 SER A CA 1
ATOM 2620 C CA B SER A 1 165 A 7.624 41.560 7.917 0.29 10.45 219 SER A CA 1
ATOM 2621 C C A SER A 1 165 A 7.775 40.336 7.024 0.71 8.45 219 SER A C 1
ATOM 2622 C C B SER A 1 165 A 7.744 40.288 7.070 0.29 8.87 219 SER A C 1
ATOM 2623 O O A SER A 1 165 A 6.994 39.428 6.886 0.71 14.21 219 SER A O 1
ATOM 2624 O O B SER A 1 165 A 6.896 39.457 7.214 0.29 6.42 219 SER A O 1
ATOM 2636 N N A ASN A 1 166 B 8.838 40.399 6.182 0.71 6.57 219 ASN A N 1
ATOM 2637 N N B ASN A 1 166 B 8.747 40.271 6.216 0.29 7.13 219 ASN A N 1
ATOM 2638 C CA . ASN A 1 166 B 9.111 39.324 5.224 1.00 6.53 219 ASN A CA 1
ATOM 2639 C C . ASN A 1 166 B 9.835 38.124 5.835 1.00 5.66 219 ASN A C 1
ATOM 2640 O O . ASN A 1 166 B 10.199 37.198 5.106 1.00 6.56 219 ASN A O 1
ATOM 2652 N N . GLY A 1 167 C 10.026 38.121 7.142 1.00 5.23 219 GLY A N 1
ATOM 2653 C CA . GLY A 1 167 C 10.645 36.979 7.820 1.00 5.14 219 GLY A CA 1
ATOM 2654 C C . GLY A 1 167 C 12.160 37.003 7.868 1.00 4.58 219 GLY A C 1
ATOM 2655 O O . GLY A 1 167 C 12.752 36.081 8.401 1.00 5.68 219 GLY A O 1
ATOM 2659 N N . ASN A 1 168 D 12.786 38.049 7.365 1.00 4.44 219 ASN A N 1
ATOM 2660 C CA . ASN A 1 168 D 14.249 38.137 7.384 1.00 4.18 219 ASN A CA 1
ATOM 2661 C C . ASN A 1 168 D 14.658 39.579 7.618 1.00 4.25 219 ASN A C 1
ATOM 2662 O O . ASN A 1 168 D 13.814 40.483 7.680 1.00 5.13 219 ASN A O 1
ATOM 2673 N N . ASN A 1 169 ? 15.967 39.821 7.780 1.00 4.01 220 ASN A N 1
ATOM 2674 C CA . ASN A 1 169 ? 16.471 41.183 7.823 1.00 4.46 220 ASN A CA 1
ATOM 2675 C C . ASN A 1 169 ? 17.420 41.479 6.653 1.00 4.68 220 ASN A C 1
ATOM 2676 O O . ASN A 1 169 ? 18.236 42.397 6.725 1.00 5.51 220 ASN A O 1
ATOM 2687 N N . CYS A 1 170 A 17.227 40.734 5.559 1.00 4.94 220 CYS A N 1
ATOM 2688 C CA A CYS A 1 170 A 18.069 40.954 4.389 0.80 6.21 220 CYS A CA 1
ATOM 2689 C CA B CYS A 1 170 A 17.925 40.868 4.295 0.20 4.97 220 CYS A CA 1
ATOM 2690 C C . CYS A 1 170 A 17.603 42.183 3.573 1.00 6.44 220 CYS A C 1
ATOM 2691 O O . CYS A 1 170 A 18.405 42.672 2.781 1.00 8.25 220 CYS A O 1
ATOM 2703 N N . GLY A 1 171 ? 16.410 42.660 3.795 1.00 6.49 221 GLY A N 1
ATOM 2704 C CA . GLY A 1 171 ? 15.876 43.776 3.032 1.00 7.78 221 GLY A CA 1
ATOM 2705 C C . GLY A 1 171 ? 16.073 45.134 3.710 1.00 8.27 221 GLY A C 1
ATOM 2706 O O . GLY A 1 171 ? 15.530 46.123 3.194 1.00 10.46 221 GLY A O 1
ATOM 2710 N N . ILE A 1 172 ? 16.847 45.175 4.769 1.00 7.67 222 ILE A N 1
ATOM 2711 C CA . ILE A 1 172 ? 17.255 46.437 5.420 1.00 8.03 222 ILE A CA 1
ATOM 2712 C C . ILE A 1 172 ? 18.781 46.491 5.337 1.00 7.76 222 ILE A C 1
ATOM 2713 O O . ILE A 1 172 ? 19.442 45.437 5.233 1.00 7.69 222 ILE A O 1
ATOM 2729 N N . PRO A 1 173 A 19.370 47.671 5.454 1.00 8.79 222 PRO A N 1
ATOM 2730 C CA . PRO A 1 173 A 20.814 47.779 5.344 1.00 10.06 222 PRO A CA 1
ATOM 2731 C C . PRO A 1 173 A 21.497 47.091 6.523 1.00 7.70 222 PRO A C 1
ATOM 2732 O O . PRO A 1 173 A 20.983 47.014 7.611 1.00 7.54 222 PRO A O 1
ATOM 2743 N N . ALA A 1 174 B 22.740 46.712 6.273 1.00 8.38 222 ALA A N 1
ATOM 2744 C CA . ALA A 1 174 B 23.567 46.049 7.324 1.00 7.55 222 ALA A CA 1
ATOM 2745 C C . ALA A 1 174 B 23.620 46.900 8.558 1.00 7.42 222 ALA A C 1
ATOM 2746 O O . ALA A 1 174 B 23.583 46.361 9.685 1.00 7.40 222 ALA A O 1
ATOM 2753 N N . SER A 1 175 C 23.686 48.246 8.478 1.00 8.55 222 SER A N 1
ATOM 2754 C CA . SER A 1 175 C 23.749 49.094 9.576 1.00 9.52 222 SER A CA 1
ATOM 2755 C C . SER A 1 175 C 22.565 48.992 10.507 1.00 9.23 222 SER A C 1
ATOM 2756 O O . SER A 1 175 C 22.623 49.447 11.677 1.00 11.98 222 SER A O 1
ATOM 2764 N N A GLN A 1 176 ? 21.431 48.461 10.000 0.62 7.74 223 GLN A N 1
ATOM 2765 N N B GLN A 1 176 ? 21.416 48.533 10.050 0.38 8.27 223 GLN A N 1
ATOM 2766 C CA A GLN A 1 176 ? 20.202 48.342 10.749 0.62 8.21 223 GLN A CA 1
ATOM 2767 C CA B GLN A 1 176 ? 20.194 48.379 10.820 0.38 8.47 223 GLN A CA 1
ATOM 2768 C C A GLN A 1 176 ? 19.918 46.941 11.272 0.62 7.26 223 GLN A C 1
ATOM 2769 C C B GLN A 1 176 ? 19.962 46.954 11.288 0.38 6.94 223 GLN A C 1
ATOM 2770 O O A GLN A 1 176 ? 18.927 46.726 11.926 0.62 9.79 223 GLN A O 1
ATOM 2771 O O B GLN A 1 176 ? 18.983 46.673 11.963 0.38 7.92 223 GLN A O 1
ATOM 2798 N N . ARG A 1 177 ? 20.838 45.981 10.925 1.00 6.35 224 ARG A N 1
ATOM 2799 C CA . ARG A 1 177 ? 20.604 44.596 11.301 1.00 5.95 224 ARG A CA 1
ATOM 2800 C C . ARG A 1 177 ? 21.173 44.266 12.656 1.00 6.24 224 ARG A C 1
ATOM 2801 O O . ARG A 1 177 ? 22.292 44.670 12.989 1.00 8.73 224 ARG A O 1
ATOM 2822 N N . SER A 1 178 ? 20.435 43.469 13.405 1.00 5.24 225 SER A N 1
ATOM 2823 C CA A SER A 1 178 ? 20.907 42.810 14.614 0.97 5.55 225 SER A CA 1
ATOM 2824 C CA B SER A 1 178 ? 20.975 42.805 14.584 0.03 5.25 225 SER A CA 1
ATOM 2825 C C . SER A 1 178 ? 20.656 41.330 14.427 1.00 5.06 225 SER A C 1
ATOM 2826 O O . SER A 1 178 ? 19.524 40.879 14.483 1.00 7.54 225 SER A O 1
ATOM 2838 N N . SER A 1 179 ? 21.716 40.587 14.167 1.00 4.08 226 SER A N 1
ATOM 2839 C CA . SER A 1 179 ? 21.649 39.142 13.960 1.00 3.75 226 SER A CA 1
ATOM 2840 C C . SER A 1 179 ? 22.514 38.508 15.063 1.00 3.65 226 SER A C 1
ATOM 2841 O O . SER A 1 179 ? 23.702 38.793 15.140 1.00 4.93 226 SER A O 1
ATOM 2849 N N . LEU A 1 180 ? 21.881 37.717 15.925 1.00 3.31 227 LEU A N 1
ATOM 2850 C CA . LEU A 1 180 ? 22.480 37.321 17.191 1.00 3.35 227 LEU A CA 1
ATOM 2851 C C . LEU A 1 180 ? 22.772 35.830 17.207 1.00 3.20 227 LEU A C 1
ATOM 2852 O O . LEU A 1 180 ? 21.892 35.023 16.907 1.00 3.71 227 LEU A O 1
ATOM 2868 N N . PHE A 1 181 ? 23.991 35.481 17.634 1.00 3.17 228 PHE A N 1
ATOM 2869 C CA . PHE A 1 181 ? 24.376 34.099 17.759 1.00 3.05 228 PHE A CA 1
ATOM 2870 C C . PHE A 1 181 ? 24.840 33.784 19.179 1.00 2.87 228 PHE A C 1
ATOM 2871 O O . PHE A 1 181 ? 25.380 34.601 19.906 1.00 3.32 228 PHE A O 1
ATOM 2888 N N . GLU A 1 182 ? 24.595 32.514 19.546 1.00 2.96 229 GLU A N 1
ATOM 2889 C CA . GLU A 1 182 ? 25.082 31.920 20.785 1.00 3.02 229 GLU A CA 1
ATOM 2890 C C . GLU A 1 182 ? 26.510 31.444 20.542 1.00 2.99 229 GLU A C 1
ATOM 2891 O O . GLU A 1 182 ? 26.792 30.682 19.601 1.00 3.37 229 GLU A O 1
ATOM 2903 N N . ARG A 1 183 ? 27.435 31.902 21.390 1.00 3.31 230 ARG A N 1
ATOM 2904 C CA . ARG A 1 183 ? 28.832 31.519 21.268 1.00 3.33 230 ARG A CA 1
ATOM 2905 C C . ARG A 1 183 ? 28.991 30.016 21.359 1.00 3.20 230 ARG A C 1
ATOM 2906 O O . ARG A 1 183 ? 28.381 29.319 22.178 1.00 3.88 230 ARG A O 1
ATOM 2927 N N . LEU A 1 184 ? 29.918 29.501 20.533 1.00 3.28 231 LEU A N 1
ATOM 2928 C CA . LEU A 1 184 ? 30.140 28.065 20.475 1.00 3.17 231 LEU A CA 1
ATOM 2929 C C . LEU A 1 184 ? 30.872 27.528 21.697 1.00 3.07 231 LEU A C 1
ATOM 2930 O O . LEU A 1 184 ? 30.555 26.422 22.172 1.00 3.35 231 LEU A O 1
ATOM 2946 N N A GLN A 1 185 ? 31.883 28.257 22.179 0.81 3.49 232 GLN A N 1
ATOM 2947 N N B GLN A 1 185 ? 31.864 28.259 22.189 0.19 3.75 232 GLN A N 1
ATOM 2948 C CA A GLN A 1 185 ? 32.712 27.697 23.264 0.81 3.85 232 GLN A CA 1
ATOM 2949 C CA B GLN A 1 185 ? 32.700 27.692 23.245 0.19 4.06 232 GLN A CA 1
ATOM 2950 C C A GLN A 1 185 ? 31.910 27.247 24.479 0.81 3.31 232 GLN A C 1
ATOM 2951 C C B GLN A 1 185 ? 31.936 27.112 24.436 0.19 4.18 232 GLN A C 1
ATOM 2952 O O A GLN A 1 185 ? 32.155 26.128 24.958 0.81 3.48 232 GLN A O 1
ATOM 2953 O O B GLN A 1 185 ? 32.243 25.969 24.812 0.19 4.82 232 GLN A O 1
ATOM 2980 N N . PRO A 1 186 ? 30.964 28.005 25.007 1.00 3.66 233 PRO A N 1
ATOM 2981 C CA . PRO A 1 186 ? 30.250 27.496 26.189 1.00 3.76 233 PRO A CA 1
ATOM 2982 C C . PRO A 1 186 ? 29.380 26.297 25.872 1.00 3.34 233 PRO A C 1
ATOM 2983 O O . PRO A 1 186 ? 29.074 25.517 26.774 1.00 3.78 233 PRO A O 1
ATOM 2994 N N . ILE A 1 187 ? 28.913 26.156 24.624 1.00 3.25 234 ILE A N 1
ATOM 2995 C CA . ILE A 1 187 ? 28.152 24.963 24.262 1.00 3.24 234 ILE A CA 1
ATOM 2996 C C . ILE A 1 187 ? 29.048 23.729 24.340 1.00 3.07 234 ILE A C 1
ATOM 2997 O O . ILE A 1 187 ? 28.693 22.677 24.872 1.00 3.60 234 ILE A O 1
ATOM 3013 N N . LEU A 1 188 ? 30.251 23.853 23.740 1.00 2.98 235 LEU A N 1
ATOM 3014 C CA . LEU A 1 188 ? 31.179 22.742 23.717 1.00 3.05 235 LEU A CA 1
ATOM 3015 C C . LEU A 1 188 ? 31.534 22.298 25.137 1.00 2.96 235 LEU A C 1
ATOM 3016 O O . LEU A 1 188 ? 31.528 21.106 25.451 1.00 3.52 235 LEU A O 1
ATOM 3032 N N . SER A 1 189 ? 31.892 23.252 26.015 1.00 3.06 236 SER A N 1
ATOM 3033 C CA . SER A 1 189 ? 32.256 22.834 27.363 1.00 3.33 236 SER A CA 1
ATOM 3034 C C . SER A 1 189 ? 31.040 22.385 28.168 1.00 3.30 236 SER A C 1
ATOM 3035 O O . SER A 1 189 ? 31.162 21.433 28.955 1.00 4.16 236 SER A O 1
ATOM 3043 N N . GLN A 1 190 ? 29.882 23.020 28.008 1.00 3.32 237 GLN A N 1
ATOM 3044 C CA A GLN A 1 190 ? 28.809 22.549 28.870 0.59 3.35 237 GLN A CA 1
ATOM 3045 C CA B GLN A 1 190 ? 28.580 22.633 28.623 0.41 3.56 237 GLN A CA 1
ATOM 3046 C C . GLN A 1 190 ? 28.459 21.108 28.574 1.00 3.66 237 GLN A C 1
ATOM 3047 O O . GLN A 1 190 ? 28.110 20.404 29.528 1.00 5.22 237 GLN A O 1
ATOM 3073 N N . TYR A 1 191 ? 28.584 20.632 27.325 1.00 3.22 238 TYR A N 1
ATOM 3074 C CA . TYR A 1 191 ? 28.174 19.284 26.991 1.00 3.51 238 TYR A CA 1
ATOM 3075 C C . TYR A 1 191 ? 29.348 18.353 26.707 1.00 3.52 238 TYR A C 1
ATOM 3076 O O . TYR A 1 191 ? 29.147 17.202 26.318 1.00 4.31 238 TYR A O 1
ATOM 3094 N N . GLY A 1 192 ? 30.588 18.806 26.948 1.00 3.30 239 GLY A N 1
ATOM 3095 C CA . GLY A 1 192 ? 31.737 17.944 26.751 1.00 3.73 239 GLY A CA 1
ATOM 3096 C C . GLY A 1 192 ? 31.995 17.567 25.311 1.00 3.38 239 GLY A C 1
ATOM 3097 O O . GLY A 1 192 ? 32.479 16.464 25.037 1.00 4.40 239 GLY A O 1
ATOM 3101 N N . LEU A 1 193 ? 31.689 18.469 24.391 1.00 3.22 240 LEU A N 1
ATOM 3102 C CA . LEU A 1 193 ? 31.724 18.170 22.958 1.00 3.17 240 LEU A CA 1
ATOM 3103 C C . LEU A 1 193 ? 33.043 18.635 22.338 1.00 3.41 240 LEU A C 1
ATOM 3104 O O . LEU A 1 193 ? 33.586 19.660 22.717 1.00 4.27 240 LEU A O 1
ATOM 3120 N N . SER A 1 194 ? 33.479 17.854 21.334 1.00 3.65 241 SER A N 1
ATOM 3121 C CA . SER A 1 194 ? 34.624 18.206 20.507 1.00 3.91 241 SER A CA 1
ATOM 3122 C C . SER A 1 194 ? 34.148 18.492 19.087 1.00 3.53 241 SER A C 1
ATOM 3123 O O . SER A 1 194 ? 33.369 17.714 18.506 1.00 4.25 241 SER A O 1
ATOM 3131 N N A LEU A 1 195 ? 34.643 19.585 18.564 0.74 4.08 242 LEU A N 1
ATOM 3132 N N B LEU A 1 195 ? 34.559 19.608 18.441 0.26 3.80 242 LEU A N 1
ATOM 3133 C CA A LEU A 1 195 ? 34.275 20.015 17.212 0.74 3.79 242 LEU A CA 1
ATOM 3134 C CA B LEU A 1 195 ? 34.285 19.810 17.041 0.26 4.87 242 LEU A CA 1
ATOM 3135 C C A LEU A 1 195 ? 34.956 19.134 16.199 0.74 4.21 242 LEU A C 1
ATOM 3136 C C B LEU A 1 195 ? 35.032 18.786 16.192 0.26 4.35 242 LEU A C 1
ATOM 3137 O O A LEU A 1 195 ? 36.162 18.901 16.299 0.74 5.42 242 LEU A O 1
ATOM 3138 O O B LEU A 1 195 ? 36.122 18.327 16.366 0.26 7.12 242 LEU A O 1
ATOM 3157 N N . VAL A 1 196 ? 34.243 18.612 15.157 1.00 4.49 243 VAL A N 1
ATOM 3158 C CA . VAL A 1 196 ? 34.828 17.851 14.060 1.00 4.89 243 VAL A CA 1
ATOM 3159 C C . VAL A 1 196 ? 35.474 18.864 13.106 1.00 4.41 243 VAL A C 1
ATOM 3160 O O . VAL A 1 196 ? 34.820 19.769 12.596 1.00 4.60 243 VAL A O 1
ATOM 3173 N N . THR A 1 197 ? 36.781 18.690 12.864 1.00 5.34 244 THR A N 1
ATOM 3174 C CA . THR A 1 197 ? 37.549 19.660 12.086 1.00 5.05 244 THR A CA 1
ATOM 3175 C C . THR A 1 197 ? 38.290 18.969 10.957 1.00 5.39 244 THR A C 1
ATOM 3176 O O . THR A 1 197 ? 38.469 17.754 10.942 1.00 7.87 244 THR A O 1
ATOM 3187 N N . GLY A 1 198 ? 38.710 19.776 10.005 1.00 4.93 245 GLY A N 1
ATOM 3188 C CA . GLY A 1 198 ? 39.464 19.333 8.855 1.00 5.37 245 GLY A CA 1
ATOM 3189 C C . GLY A 1 198 ? 40.546 20.330 8.425 1.00 5.26 245 GLY A C 1
ATOM 3190 O O . GLY A 1 198 ? 41.052 20.128 7.285 1.00 6.92 245 GLY A O 1
#

Radius of gyration: 14.83 Å; Cα contacts (8 Å, |Δi|>4): 767; chains: 1; bounding box: 32×43×33 Å

Solvent-accessible surface area: 7824 Å² total; per-residue (Å²): 54,88,0,13,0,4,45,69,1,18,11,83,110,76,67,68,6,0,0,0,2,3,0,44,124,72,106,58,61,0,0,0,0,0,0,66,8,8,73,78,110,5,31,0,55,23,85,75,55,76,1,4,51,0,37,22,74,44,26,50,33,46,0,22,0,16,0,29,13,66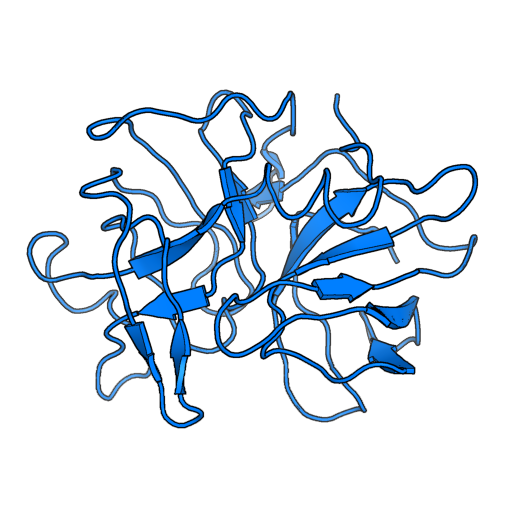,93,87,11,60,28,34,19,82,0,21,55,70,119,65,110,18,48,3,141,16,34,92,56,18,69,83,54,31,68,1,9,0,3,6,95,58,24,33,49,55,72,19,51,3,59,30,76,120,36,60,8,128,54,108,112,26,25,0,149,24,0,1,36,0,24,0,7,5,0,171,17,0,10,0,0,0,0,0,17,96,62,0,36,1,6,0,0,0,3,9,25,54,38,75,132,96,20,30,0,46,68,32,74,42,106,104,47,27,0,10,4,4,76,2,74,32,0,21,90,89,22,54,13,70,26,32,67,79

Nearest PDB structures (foldseek):
  3urd-assembly1_A  TM=1.004E+00  e=9.722E-38  Lysobacter enzymogenes
  3urc-assembly1_A  TM=1.004E+00  e=3.026E-37  Lysobacter enzymogenes
  1qrw-assembly1_A  TM=1.004E+00  e=4.573E-37  Lysobacter enzymogenes
  3m7u-assembly1_A  TM=1.004E+00  e=9.418E-37  Lysobacter enzymogenes
  3m7t-assembly1_A  TM=1.004E+00  e=2.043E-36  Lysobacter enzymogenes

Foldseek 3Di:
DEQAFADWKAWLVDDIATWAAWWAQVLWTKTKFWQVRYAFQIFIDDPHDTFFTWHDADPDQATITMTTGDPPYHHAQWHDAPPDTQGAAEADADDFFDKKWWHHDPPGIWIFTFHDWFDWDQDPVGIHTTWTWTLTKDFPNHGGGWIAHSNRHTFFTWDDWDADPVGMCPPPDSVPITTIGGGDPCNCVVRVIGGDGD

CATH classification: 2.40.10.10 (+1 more: 2.40.10.10)

Sequence (198 aa):
ANIVGGIEYSINNASLLCCCSVGFSVTRRGATKGFVTAGHCCCGGTVNATARIIGGGGAVVGTFAARRVFPGNDRAWVSSLTSSAQTLLPRRVANGSSSSFVTVRRGSTEEAAVGAAVCCRSGRRTTGYQCCGTTITAKNVTANYAEGAVRGLTQQGNACCMMMMGRRRRGDSGGSWITSSAGQAQGVMMSGGNVQSSNGNNCCGIPASQQRSSSLFERLQQPILSQQYGLSLLVTG